Protein AF-A0A9D7FYW5-F1 (afdb_monomer)

pLDDT: mean 85.56, std 11.0, range [46.38, 97.62]

Nearest PDB structures (foldseek):
  5jlv-assembly2_B  TM=2.960E-01  e=6.885E-01  Clostridium botulinum
  5ec5-assembly2_L  TM=2.438E-01  e=2.496E+00  Eisenia fetida

Structure (mmCIF, N/CA/C/O backbone):
data_AF-A0A9D7FYW5-F1
#
_entry.id   AF-A0A9D7FYW5-F1
#
loop_
_atom_site.group_PDB
_atom_site.id
_atom_site.type_symbol
_atom_site.label_atom_id
_atom_site.label_alt_id
_atom_site.label_comp_id
_atom_site.label_asym_id
_atom_site.label_entity_id
_atom_site.label_seq_id
_atom_site.pdbx_PDB_ins_code
_atom_site.Cartn_x
_atom_site.Cartn_y
_atom_site.Cartn_z
_atom_site.occupancy
_atom_site.B_iso_or_equiv
_atom_site.auth_seq_id
_atom_site.auth_comp_id
_atom_site.auth_asym_id
_atom_site.auth_atom_id
_atom_site.pdbx_PDB_model_num
ATOM 1 N N . MET A 1 1 ? -7.602 5.762 -3.669 1.00 61.34 1 MET A N 1
ATOM 2 C CA . MET A 1 1 ? -6.722 6.307 -2.606 1.00 61.34 1 MET A CA 1
ATOM 3 C C . MET A 1 1 ? -5.413 5.522 -2.632 1.00 61.34 1 MET A C 1
ATOM 5 O O . MET A 1 1 ? -5.443 4.375 -3.054 1.00 61.34 1 MET A O 1
ATOM 9 N N . ALA A 1 2 ? -4.280 6.126 -2.271 1.00 72.38 2 ALA A N 1
ATOM 10 C CA . ALA A 1 2 ? -2.946 5.591 -2.571 1.00 72.38 2 ALA A CA 1
ATOM 11 C C . ALA A 1 2 ? -2.242 5.020 -1.327 1.00 72.38 2 ALA A C 1
ATOM 13 O O . ALA A 1 2 ? -2.130 5.728 -0.324 1.00 72.38 2 ALA A O 1
ATOM 14 N N . ARG A 1 3 ? -1.724 3.783 -1.397 1.00 82.12 3 ARG A N 1
ATOM 15 C CA . ARG A 1 3 ? -0.715 3.291 -0.440 1.00 82.12 3 ARG A CA 1
ATOM 16 C C . ARG A 1 3 ? 0.649 3.919 -0.773 1.00 82.12 3 ARG A C 1
ATOM 18 O O . ARG A 1 3 ? 0.880 4.414 -1.876 1.00 82.12 3 ARG A O 1
ATOM 25 N N . SER A 1 4 ? 1.572 3.941 0.184 1.00 83.31 4 SER A N 1
ATOM 26 C CA . SER A 1 4 ? 2.941 4.435 -0.037 1.00 83.31 4 SER A CA 1
ATOM 27 C C . SER A 1 4 ? 3.971 3.484 0.566 1.00 83.31 4 SER A C 1
ATOM 29 O O . SER A 1 4 ? 3.644 2.676 1.436 1.00 83.31 4 SER A O 1
ATOM 31 N N . ILE A 1 5 ? 5.206 3.587 0.079 1.00 88.94 5 ILE A N 1
ATOM 32 C CA . ILE A 1 5 ? 6.389 2.910 0.619 1.00 88.94 5 ILE A CA 1
ATOM 33 C C . ILE A 1 5 ? 7.189 3.887 1.483 1.00 88.94 5 ILE A C 1
ATOM 35 O O . ILE A 1 5 ? 7.147 5.098 1.265 1.00 88.94 5 ILE A O 1
ATOM 39 N N . THR A 1 6 ? 7.921 3.376 2.467 1.00 88.69 6 THR A N 1
ATOM 40 C CA . THR A 1 6 ? 8.675 4.206 3.423 1.00 88.69 6 THR A CA 1
ATOM 41 C C . THR A 1 6 ? 10.125 4.459 3.013 1.00 88.69 6 THR A C 1
ATOM 43 O O . THR A 1 6 ? 10.723 5.443 3.449 1.00 88.69 6 THR A O 1
ATOM 46 N N . ALA A 1 7 ? 10.688 3.612 2.153 1.00 90.19 7 ALA A N 1
ATOM 47 C CA . ALA A 1 7 ? 12.024 3.751 1.594 1.00 90.19 7 ALA A CA 1
ATOM 48 C C . ALA A 1 7 ? 12.085 3.264 0.138 1.00 90.19 7 ALA A C 1
ATOM 50 O O . ALA A 1 7 ? 11.185 2.580 -0.345 1.00 90.19 7 ALA A O 1
ATOM 51 N N . ASP A 1 8 ? 13.166 3.614 -0.562 1.00 92.88 8 ASP A N 1
ATOM 52 C CA . ASP A 1 8 ? 13.391 3.174 -1.940 1.00 92.88 8 ASP A CA 1
ATOM 53 C C . ASP A 1 8 ? 13.428 1.637 -2.044 1.00 92.88 8 ASP A C 1
ATOM 55 O O . ASP A 1 8 ? 14.044 0.957 -1.213 1.00 92.88 8 ASP A O 1
ATOM 59 N N . VAL A 1 9 ? 12.841 1.110 -3.124 1.00 94.12 9 VAL A N 1
ATOM 60 C CA . VAL A 1 9 ? 12.793 -0.319 -3.479 1.00 94.12 9 VAL A CA 1
ATOM 61 C C . VAL A 1 9 ? 13.368 -0.545 -4.875 1.00 94.12 9 VAL A C 1
ATOM 63 O O . VAL A 1 9 ? 13.106 0.235 -5.790 1.00 94.12 9 VAL A O 1
ATOM 66 N N . GLY A 1 10 ? 14.109 -1.636 -5.066 1.00 92.94 10 GLY A N 1
ATOM 67 C CA . GLY A 1 10 ? 14.606 -2.081 -6.366 1.00 92.94 10 GLY A CA 1
ATOM 68 C C . GLY A 1 10 ? 16.127 -2.184 -6.392 1.00 92.94 10 GLY A C 1
ATOM 69 O O . GLY A 1 10 ? 16.701 -2.992 -5.673 1.00 92.94 10 GLY A O 1
ATOM 70 N N . LYS A 1 11 ? 16.792 -1.406 -7.253 1.00 88.56 11 LYS A N 1
ATOM 71 C CA . LYS A 1 11 ? 18.255 -1.439 -7.469 1.00 88.56 11 LYS A CA 1
ATOM 72 C C . LYS A 1 11 ? 19.075 -1.543 -6.163 1.00 88.56 11 LYS A C 1
ATOM 74 O O . LYS A 1 11 ? 18.697 -0.988 -5.146 1.00 88.56 11 LYS A O 1
ATOM 79 N N . ALA A 1 12 ? 20.250 -2.179 -6.210 1.00 70.94 12 ALA A N 1
ATOM 80 C CA . ALA A 1 12 ? 21.062 -2.552 -5.036 1.00 70.94 12 ALA A CA 1
ATOM 81 C C . ALA A 1 12 ? 21.408 -1.437 -4.016 1.00 70.94 12 ALA A C 1
ATOM 83 O O . ALA A 1 12 ? 21.732 -1.756 -2.880 1.00 70.94 12 ALA A O 1
ATOM 84 N N . ILE A 1 13 ? 21.345 -0.152 -4.388 1.00 79.69 13 ILE A N 1
ATOM 85 C CA . ILE A 1 13 ? 21.607 0.986 -3.475 1.00 79.69 13 ILE A CA 1
ATOM 86 C C . ILE A 1 13 ? 20.353 1.350 -2.645 1.00 79.69 13 ILE A C 1
ATOM 88 O O . ILE A 1 13 ? 20.425 2.096 -1.673 1.00 79.69 13 ILE A O 1
ATOM 92 N N . SER A 1 14 ? 19.186 0.825 -3.017 1.00 89.00 14 SER A N 1
ATOM 93 C CA . SER A 1 14 ? 17.926 1.017 -2.306 1.00 89.00 14 SER A CA 1
ATOM 94 C C . SER A 1 14 ? 17.916 0.294 -0.960 1.00 89.00 14 SER A C 1
ATOM 96 O O . SER A 1 14 ? 18.482 -0.787 -0.808 1.00 89.00 14 SER A O 1
ATOM 98 N N . ARG A 1 15 ? 17.207 0.870 0.018 1.00 91.50 15 ARG A N 1
ATOM 99 C CA . ARG A 1 15 ? 17.101 0.293 1.365 1.00 91.50 15 ARG A CA 1
ATOM 100 C C . ARG A 1 15 ? 16.355 -1.041 1.373 1.00 91.50 15 ARG A C 1
ATOM 102 O O . ARG A 1 15 ? 16.631 -1.861 2.242 1.00 91.50 15 ARG A O 1
ATOM 109 N N . ASN A 1 16 ? 15.437 -1.249 0.422 1.00 93.38 16 ASN A N 1
ATOM 110 C CA . ASN A 1 16 ? 14.775 -2.533 0.182 1.00 93.38 16 ASN A CA 1
ATOM 111 C C . ASN A 1 16 ? 14.146 -3.126 1.452 1.00 93.38 16 ASN A C 1
ATOM 113 O O . ASN A 1 16 ? 14.318 -4.303 1.764 1.00 93.38 16 ASN A O 1
ATOM 117 N N . LEU A 1 17 ? 13.422 -2.291 2.205 1.00 94.31 17 LEU A N 1
ATOM 118 C CA . LEU A 1 17 ? 12.708 -2.747 3.394 1.00 94.31 17 LEU A CA 1
ATOM 119 C C . LEU A 1 17 ? 11.685 -3.811 2.995 1.00 94.31 17 LEU A C 1
ATOM 121 O O . LEU A 1 17 ? 10.891 -3.589 2.086 1.00 94.31 17 LEU A O 1
ATOM 125 N N . VAL A 1 18 ? 11.680 -4.944 3.702 1.00 93.56 18 VAL A N 1
ATOM 126 C CA . VAL A 1 18 ? 10.872 -6.133 3.364 1.00 93.56 18 VAL A CA 1
ATOM 127 C C . VAL A 1 18 ? 9.409 -5.781 3.071 1.00 93.56 18 VAL A C 1
ATOM 129 O O . VAL A 1 18 ? 8.843 -6.246 2.085 1.00 93.56 18 VAL A O 1
ATOM 132 N N . ASN A 1 19 ? 8.802 -4.922 3.893 1.00 92.00 19 ASN A N 1
ATOM 133 C CA . ASN A 1 19 ? 7.413 -4.501 3.716 1.00 92.00 19 ASN A CA 1
ATOM 134 C C . ASN A 1 19 ? 7.204 -3.647 2.459 1.00 92.00 19 ASN A C 1
ATOM 136 O O . ASN A 1 19 ? 6.260 -3.893 1.713 1.00 92.00 19 ASN A O 1
ATOM 140 N N . ASP A 1 20 ? 8.105 -2.704 2.183 1.00 93.75 20 ASP A N 1
ATOM 141 C CA . ASP A 1 20 ? 8.038 -1.870 0.980 1.00 93.75 20 ASP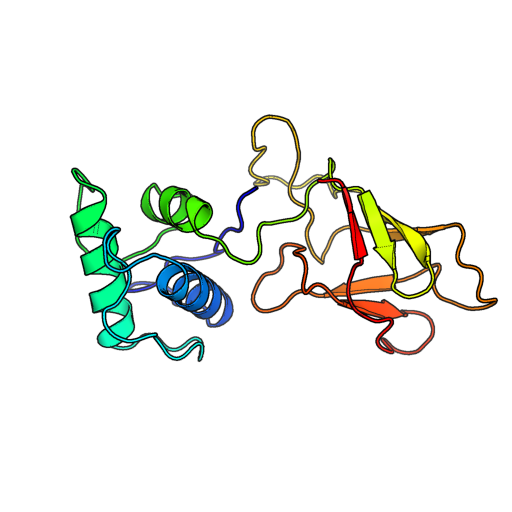 A CA 1
ATOM 142 C C . ASP A 1 20 ? 8.218 -2.721 -0.285 1.00 93.75 20 ASP A C 1
ATOM 144 O O . ASP A 1 20 ? 7.507 -2.540 -1.273 1.00 93.75 20 ASP A O 1
ATOM 148 N N . VAL A 1 21 ? 9.116 -3.712 -0.239 1.00 96.38 21 VAL A N 1
ATOM 149 C CA . VAL A 1 21 ? 9.326 -4.659 -1.341 1.00 96.38 21 VAL A CA 1
ATOM 150 C C . VAL A 1 21 ? 8.058 -5.468 -1.610 1.00 96.38 21 VAL A C 1
ATOM 152 O O . VAL A 1 21 ? 7.652 -5.581 -2.766 1.00 96.38 21 VAL A O 1
ATOM 155 N N . LYS A 1 22 ? 7.388 -5.968 -0.563 1.00 95.69 22 LYS A N 1
ATOM 156 C CA . LYS A 1 22 ? 6.113 -6.685 -0.713 1.00 95.69 22 LYS A CA 1
ATOM 157 C C . LYS A 1 22 ? 5.028 -5.803 -1.324 1.00 95.69 22 LYS A C 1
ATOM 159 O O . LYS A 1 22 ? 4.333 -6.266 -2.220 1.00 95.69 22 LYS A O 1
ATOM 164 N N . ILE A 1 23 ? 4.912 -4.539 -0.904 1.00 94.00 23 ILE A N 1
ATOM 165 C CA . ILE A 1 23 ? 3.958 -3.585 -1.502 1.00 94.00 23 ILE A CA 1
ATOM 166 C C . ILE A 1 23 ? 4.214 -3.450 -3.008 1.00 94.00 23 ILE A C 1
ATOM 168 O O . ILE A 1 23 ? 3.288 -3.578 -3.806 1.00 94.00 23 ILE A O 1
ATOM 172 N N . VAL A 1 24 ? 5.470 -3.246 -3.414 1.00 95.88 24 VAL A N 1
ATOM 173 C CA . VAL A 1 24 ? 5.822 -3.104 -4.835 1.00 95.88 24 VAL A CA 1
ATOM 174 C C . VAL A 1 24 ? 5.569 -4.401 -5.612 1.00 95.88 24 VAL A C 1
ATOM 176 O O . VAL A 1 24 ? 5.038 -4.343 -6.719 1.00 95.88 24 VAL A O 1
ATOM 179 N N . GLN A 1 25 ? 5.893 -5.568 -5.046 1.00 97.19 25 GLN A N 1
ATOM 180 C CA . GLN A 1 25 ? 5.602 -6.873 -5.656 1.00 97.19 25 GLN A CA 1
ATOM 181 C C . GLN A 1 25 ? 4.091 -7.089 -5.850 1.00 97.19 25 GLN A C 1
ATOM 183 O O . GLN A 1 25 ? 3.673 -7.501 -6.932 1.00 97.19 25 GLN A O 1
ATOM 188 N N . GLU A 1 26 ? 3.270 -6.783 -4.837 1.00 95.62 26 GLU A N 1
ATOM 189 C CA . GLU A 1 26 ? 1.802 -6.846 -4.916 1.00 95.62 26 GLU A CA 1
ATOM 190 C C . GLU A 1 26 ? 1.264 -5.943 -6.027 1.00 95.62 26 GLU A C 1
ATOM 192 O O . GLU A 1 26 ? 0.496 -6.398 -6.873 1.00 95.62 26 GLU A O 1
ATOM 197 N N . MET A 1 27 ? 1.686 -4.675 -6.040 1.00 95.75 27 MET A N 1
ATOM 198 C CA . MET A 1 27 ? 1.203 -3.696 -7.011 1.00 95.75 27 MET A CA 1
ATOM 199 C C . MET A 1 27 ? 1.625 -4.056 -8.433 1.00 95.75 27 MET A C 1
ATOM 201 O O . MET A 1 27 ? 0.787 -4.043 -9.326 1.00 95.75 27 MET A O 1
ATOM 205 N N . LEU A 1 28 ? 2.884 -4.453 -8.656 1.00 97.19 28 LEU A N 1
ATOM 206 C CA . LEU A 1 28 ? 3.345 -4.900 -9.976 1.00 9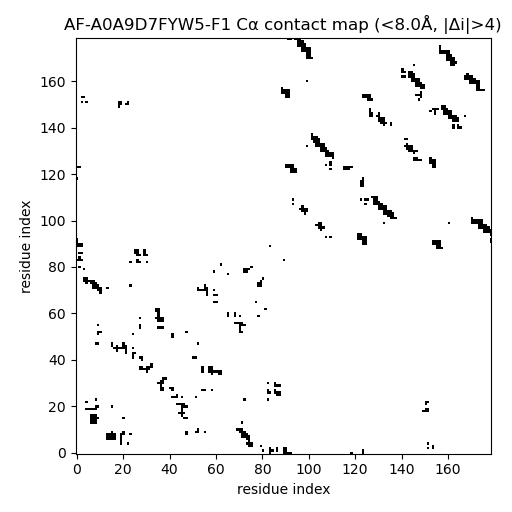7.19 28 LEU A CA 1
ATOM 207 C C . LEU A 1 28 ? 2.550 -6.108 -10.475 1.00 97.19 28 LEU A C 1
ATOM 209 O O . LEU A 1 28 ? 2.183 -6.143 -11.644 1.00 97.19 28 LEU A O 1
ATOM 213 N N . ASN A 1 29 ? 2.228 -7.063 -9.599 1.00 97.62 29 ASN A N 1
ATOM 214 C CA . ASN A 1 29 ? 1.399 -8.220 -9.946 1.00 97.62 29 ASN A CA 1
ATOM 215 C C . ASN A 1 29 ? -0.050 -7.868 -10.314 1.00 97.62 29 ASN A C 1
ATOM 217 O O . ASN A 1 29 ? -0.725 -8.695 -10.934 1.00 97.62 29 ASN A O 1
ATOM 221 N N . ALA A 1 30 ? -0.529 -6.690 -9.913 1.00 96.38 30 ALA A N 1
ATOM 222 C CA . ALA A 1 30 ? -1.847 -6.172 -10.258 1.00 96.38 30 ALA A CA 1
ATOM 223 C C . ALA A 1 30 ? -1.842 -5.324 -11.543 1.00 96.38 30 ALA A C 1
ATOM 225 O O . ALA A 1 30 ? -2.899 -5.113 -12.140 1.00 96.38 30 ALA A O 1
ATOM 226 N N . VAL A 1 31 ? -0.672 -4.880 -12.019 1.00 96.88 31 VAL A N 1
ATOM 227 C CA . VAL A 1 31 ? -0.559 -4.184 -13.306 1.00 96.88 31 VAL A CA 1
ATOM 228 C C . VAL A 1 31 ? -0.778 -5.185 -14.452 1.00 96.88 31 VAL A C 1
ATOM 230 O O . VAL A 1 31 ? -0.090 -6.206 -14.522 1.00 96.88 31 VAL A O 1
ATOM 233 N N . PRO A 1 32 ? -1.681 -4.910 -15.412 1.00 95.94 32 PRO A N 1
ATOM 234 C CA . PRO A 1 32 ? -1.804 -5.724 -16.616 1.00 95.94 32 PRO A CA 1
ATOM 235 C C . PRO A 1 32 ? -0.517 -5.713 -17.448 1.00 95.94 32 PRO A C 1
ATOM 237 O O . PRO A 1 32 ? 0.148 -4.682 -17.575 1.00 95.94 32 PRO A O 1
ATOM 240 N N . ARG A 1 33 ? -0.206 -6.822 -18.129 1.00 94.81 33 ARG A N 1
ATOM 241 C CA . ARG A 1 33 ? 0.954 -6.905 -19.039 1.00 94.81 33 ARG A CA 1
ATOM 242 C C . ARG A 1 33 ? 0.955 -5.788 -20.092 1.00 94.81 33 ARG A C 1
ATOM 244 O O . ARG A 1 33 ? 1.984 -5.169 -20.342 1.00 94.81 33 ARG A O 1
ATOM 251 N N . SER A 1 34 ? -0.219 -5.456 -20.636 1.00 94.25 34 SER A N 1
ATOM 252 C CA . SER A 1 34 ? -0.423 -4.360 -21.601 1.00 94.25 34 SER A CA 1
ATOM 253 C C . SER A 1 34 ? -0.179 -2.955 -21.034 1.00 94.25 34 SER A C 1
ATOM 255 O O . SER A 1 34 ? -0.228 -1.980 -21.778 1.00 94.25 34 SER A O 1
ATOM 257 N N . LYS A 1 35 ? 0.067 -2.832 -19.727 1.00 94.94 35 LYS A N 1
ATOM 258 C CA . LYS A 1 35 ? 0.417 -1.594 -19.018 1.00 94.94 35 LYS A CA 1
ATOM 259 C C . LYS A 1 35 ? 1.785 -1.685 -18.331 1.00 94.94 35 LYS A C 1
ATOM 261 O O . LYS A 1 35 ? 2.110 -0.836 -17.511 1.00 94.94 35 LYS A O 1
ATOM 266 N N . GLY A 1 36 ? 2.604 -2.673 -18.700 1.00 94.69 36 GLY A N 1
ATOM 267 C CA . GLY A 1 36 ? 3.970 -2.827 -18.194 1.00 94.69 36 GLY A CA 1
ATOM 268 C C . GLY A 1 36 ? 4.084 -3.700 -16.945 1.00 94.69 36 GLY A C 1
ATOM 269 O O . GLY A 1 36 ? 5.135 -3.700 -16.312 1.00 94.69 36 GLY A O 1
ATOM 270 N N . GLY A 1 37 ? 3.030 -4.439 -16.587 1.00 95.94 37 GLY A N 1
ATOM 271 C CA . GLY A 1 37 ? 3.107 -5.477 -15.561 1.00 95.94 37 GLY A CA 1
ATOM 272 C C . GLY A 1 37 ? 3.971 -6.669 -15.991 1.00 95.94 37 GLY A C 1
ATOM 273 O O . GLY A 1 37 ? 4.195 -6.860 -17.189 1.00 95.94 37 GLY A O 1
ATOM 274 N N . PRO A 1 38 ? 4.456 -7.479 -15.035 1.00 96.31 38 PRO A N 1
ATOM 275 C CA . PRO A 1 38 ? 5.383 -8.568 -15.307 1.00 96.31 38 PRO A CA 1
ATOM 276 C C . PRO A 1 38 ? 4.727 -9.702 -16.107 1.00 96.31 38 PRO A C 1
ATOM 278 O O . PRO A 1 38 ? 3.571 -10.058 -15.883 1.00 96.31 38 PRO A O 1
ATOM 281 N N . ASP A 1 39 ? 5.503 -10.327 -16.996 1.00 92.12 39 ASP A N 1
ATOM 282 C CA . ASP A 1 39 ? 5.044 -11.460 -17.816 1.00 92.12 39 ASP A CA 1
ATOM 283 C C . ASP A 1 39 ? 4.671 -12.691 -16.974 1.00 92.12 39 ASP A C 1
ATOM 285 O O . ASP A 1 39 ? 3.759 -13.442 -17.308 1.00 92.12 39 ASP A O 1
ATOM 289 N N . THR A 1 40 ? 5.384 -12.899 -15.868 1.00 94.06 40 THR A N 1
ATOM 290 C CA . THR A 1 40 ? 5.086 -13.912 -14.851 1.00 94.06 40 THR A CA 1
ATOM 291 C C . THR A 1 40 ? 4.984 -13.219 -13.505 1.00 94.06 40 THR A C 1
ATOM 293 O O . THR A 1 40 ? 5.873 -12.442 -13.151 1.00 94.06 40 THR A O 1
ATOM 296 N N . LYS A 1 41 ? 3.926 -13.517 -12.743 1.00 96.19 41 LYS A N 1
ATOM 297 C CA . LYS A 1 41 ? 3.727 -12.924 -11.418 1.00 96.19 41 LYS A CA 1
ATOM 298 C C . LYS A 1 41 ? 4.942 -13.165 -10.520 1.00 96.19 41 LYS A C 1
ATOM 300 O O . LYS A 1 41 ? 5.488 -14.267 -10.451 1.00 96.19 41 LYS A O 1
ATOM 305 N N . LEU A 1 42 ? 5.351 -12.109 -9.834 1.00 97.19 42 LEU A N 1
ATOM 306 C CA . LEU A 1 42 ? 6.390 -12.122 -8.820 1.00 97.19 42 LEU A CA 1
ATOM 307 C C . LEU A 1 42 ? 5.892 -12.870 -7.583 1.00 97.19 42 LEU A C 1
ATOM 309 O O . LEU A 1 42 ? 4.719 -12.777 -7.216 1.00 97.19 42 LEU A O 1
ATOM 313 N N . VAL A 1 43 ? 6.799 -13.562 -6.904 1.00 97.06 43 VAL A N 1
ATOM 314 C CA . VAL A 1 43 ? 6.532 -14.059 -5.552 1.00 97.06 43 VAL A CA 1
ATOM 315 C C . VAL A 1 43 ? 6.544 -12.857 -4.605 1.00 97.06 43 VAL A C 1
ATOM 317 O O . VAL A 1 43 ? 7.446 -12.028 -4.682 1.00 97.06 43 VAL A O 1
ATOM 320 N N . VAL A 1 44 ? 5.533 -12.741 -3.739 1.00 96.31 44 VAL A N 1
ATOM 321 C CA . VAL A 1 44 ? 5.433 -11.657 -2.745 1.00 96.31 44 VAL A CA 1
ATOM 322 C C . VAL A 1 44 ? 6.178 -12.067 -1.469 1.00 96.31 44 VAL A C 1
ATOM 324 O O . VAL A 1 44 ? 5.587 -12.377 -0.435 1.00 96.31 44 VAL A O 1
ATOM 327 N N . ASP A 1 45 ? 7.501 -12.141 -1.562 1.00 94.88 45 ASP A N 1
ATOM 328 C CA . ASP A 1 45 ? 8.397 -12.590 -0.489 1.00 94.88 45 ASP A CA 1
ATOM 329 C C . ASP A 1 45 ? 9.091 -11.433 0.248 1.00 94.88 45 ASP A C 1
ATOM 331 O O . ASP A 1 45 ? 9.616 -11.623 1.346 1.00 94.88 45 ASP A O 1
ATOM 335 N N . GLY A 1 46 ? 9.043 -10.216 -0.297 1.00 94.75 46 GLY A N 1
ATOM 336 C CA . GLY A 1 46 ? 9.785 -9.069 0.222 1.00 94.75 46 GLY A CA 1
ATOM 337 C C . GLY A 1 46 ? 11.279 -9.104 -0.097 1.00 94.75 46 GLY A C 1
ATOM 338 O O . GLY A 1 46 ? 12.040 -8.324 0.475 1.00 94.75 46 GLY A O 1
ATOM 339 N N . MET A 1 47 ? 11.706 -9.988 -1.001 1.00 94.88 47 MET A N 1
ATOM 340 C CA . MET A 1 47 ? 13.076 -10.084 -1.479 1.00 94.88 47 MET A CA 1
ATOM 341 C C . MET A 1 47 ? 13.249 -9.330 -2.792 1.00 94.88 47 MET A C 1
ATOM 343 O O . MET A 1 47 ? 12.438 -9.393 -3.720 1.00 94.88 47 MET A O 1
ATOM 347 N N . VAL A 1 48 ? 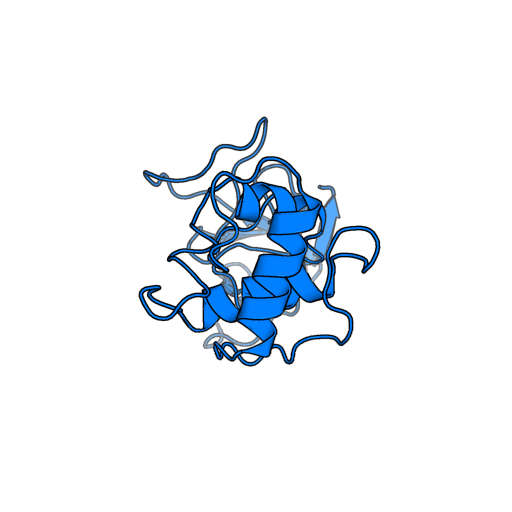14.374 -8.635 -2.903 1.00 95.06 48 VAL A N 1
ATOM 348 C CA . VAL A 1 48 ? 14.762 -8.000 -4.156 1.00 95.06 48 VAL A CA 1
ATOM 349 C C . VAL A 1 48 ? 15.622 -8.959 -4.958 1.00 95.06 48 VAL A C 1
ATOM 351 O O . VAL A 1 48 ? 16.763 -9.238 -4.603 1.00 95.06 48 VAL A O 1
ATOM 354 N N . GLY A 1 49 ? 15.073 -9.429 -6.075 1.00 93.06 49 GLY A N 1
ATOM 355 C CA . GLY A 1 49 ? 15.790 -10.238 -7.055 1.00 93.06 49 GLY A CA 1
ATOM 356 C C . GLY A 1 49 ? 15.755 -9.633 -8.462 1.00 93.06 49 GLY A C 1
ATOM 357 O O . GLY A 1 49 ? 15.016 -8.673 -8.713 1.00 93.06 49 GLY A O 1
ATOM 358 N N . PRO A 1 50 ? 16.491 -10.228 -9.421 1.00 94.44 50 PRO A N 1
ATOM 359 C CA . PRO A 1 50 ? 16.528 -9.763 -10.809 1.00 94.44 50 PRO A CA 1
ATOM 360 C C . PRO A 1 50 ? 15.140 -9.646 -11.449 1.00 94.44 50 PRO A C 1
ATOM 362 O O . PRO A 1 50 ? 14.892 -8.712 -12.206 1.00 94.44 50 PRO A O 1
ATOM 365 N N . LYS A 1 51 ? 14.211 -10.546 -11.094 1.00 95.81 51 LYS A N 1
ATOM 366 C CA . LYS A 1 51 ? 12.824 -10.536 -11.588 1.00 95.81 51 LYS A CA 1
ATOM 367 C C . LYS A 1 51 ? 12.057 -9.285 -11.156 1.00 95.81 51 LYS A C 1
ATOM 369 O O . LYS A 1 51 ? 11.388 -8.675 -11.982 1.00 95.81 51 LYS A O 1
ATOM 374 N N . LEU A 1 52 ? 12.188 -8.877 -9.891 1.00 96.56 52 LEU A N 1
ATOM 375 C CA . LEU A 1 52 ? 11.551 -7.657 -9.391 1.00 96.56 52 LEU A CA 1
ATOM 376 C C . LEU A 1 52 ? 12.121 -6.423 -10.095 1.00 96.56 52 LEU A C 1
ATOM 378 O O . LEU A 1 52 ? 11.366 -5.591 -10.586 1.00 96.56 52 LEU A O 1
ATOM 382 N N . VAL A 1 53 ? 13.449 -6.315 -10.186 1.00 95.56 53 VAL A N 1
ATOM 383 C CA . VAL A 1 53 ? 14.104 -5.170 -10.841 1.00 95.56 53 VAL A CA 1
ATOM 384 C C . VAL A 1 53 ? 13.720 -5.091 -12.322 1.00 95.56 53 VAL A C 1
ATOM 386 O O . VAL A 1 53 ? 13.440 -4.001 -12.820 1.00 95.56 53 VAL A O 1
ATOM 389 N N . ALA A 1 54 ? 13.654 -6.228 -13.020 1.00 95.00 54 ALA A N 1
ATOM 390 C CA . ALA A 1 54 ? 13.190 -6.291 -14.403 1.00 95.00 54 ALA A CA 1
ATOM 391 C C . ALA A 1 54 ? 11.728 -5.838 -14.541 1.00 95.00 54 ALA A C 1
ATOM 393 O O . ALA A 1 54 ? 11.434 -5.018 -15.407 1.00 95.00 54 ALA A O 1
ATOM 394 N N . ALA A 1 55 ? 10.839 -6.288 -13.650 1.00 96.75 55 ALA A N 1
ATOM 395 C CA . ALA A 1 55 ? 9.439 -5.867 -13.635 1.00 96.75 55 ALA A CA 1
ATOM 396 C C . ALA A 1 55 ? 9.285 -4.355 -13.389 1.00 96.75 55 ALA A C 1
ATOM 398 O O . ALA A 1 55 ? 8.513 -3.697 -14.082 1.00 96.75 55 ALA A O 1
ATOM 399 N N . ILE A 1 56 ? 10.067 -3.773 -12.468 1.00 95.50 56 ILE A N 1
ATOM 400 C CA . ILE A 1 56 ? 10.069 -2.317 -12.244 1.00 95.50 56 ILE A CA 1
ATOM 401 C C . ILE A 1 56 ? 10.506 -1.586 -13.519 1.00 95.50 56 ILE A C 1
ATOM 403 O O . ILE A 1 56 ? 9.859 -0.621 -13.918 1.00 95.50 56 ILE A O 1
ATOM 407 N N . ARG A 1 57 ? 11.572 -2.045 -14.185 1.00 94.38 57 ARG A N 1
ATOM 408 C CA . ARG A 1 57 ? 12.054 -1.433 -15.436 1.00 94.38 57 ARG A CA 1
ATOM 409 C C . ARG A 1 57 ? 11.029 -1.526 -16.560 1.00 94.38 57 ARG A C 1
ATOM 411 O O . ARG A 1 57 ? 10.834 -0.550 -17.278 1.00 94.38 57 ARG A O 1
ATOM 418 N N . GLN A 1 58 ? 10.365 -2.670 -16.696 1.00 94.75 58 GLN A N 1
ATOM 419 C CA . GLN A 1 58 ? 9.301 -2.872 -17.678 1.00 94.75 58 GLN A CA 1
ATOM 420 C C . GLN A 1 58 ? 8.145 -1.893 -17.444 1.00 94.75 58 GLN A C 1
ATOM 422 O O . GLN A 1 58 ? 7.703 -1.224 -18.378 1.00 94.75 58 GLN A O 1
ATOM 427 N N . PHE A 1 59 ? 7.714 -1.741 -16.191 1.00 95.50 59 PHE A N 1
ATOM 428 C CA . PHE A 1 59 ? 6.673 -0.785 -15.834 1.00 95.50 59 PHE A CA 1
ATOM 429 C C . PHE A 1 59 ? 7.107 0.666 -16.095 1.00 95.50 59 PHE A C 1
ATOM 431 O O . PHE A 1 59 ? 6.378 1.430 -16.724 1.00 95.50 59 PHE A O 1
ATOM 438 N N . GLN A 1 60 ? 8.327 1.039 -15.692 1.00 94.12 60 GLN A N 1
ATOM 439 C CA . GLN A 1 60 ? 8.910 2.362 -15.955 1.00 94.12 60 GLN A CA 1
ATOM 440 C C . GLN A 1 60 ? 8.962 2.690 -17.455 1.00 94.12 60 GLN A C 1
ATOM 442 O O . GLN A 1 60 ? 8.598 3.800 -17.845 1.00 94.12 60 GLN A O 1
ATOM 447 N N . ALA A 1 61 ? 9.390 1.735 -18.288 1.00 92.62 61 ALA A N 1
ATOM 448 C CA . ALA A 1 61 ? 9.451 1.895 -19.739 1.00 92.62 61 ALA A CA 1
ATOM 449 C C . ALA A 1 61 ? 8.064 2.175 -20.335 1.00 92.62 61 ALA A C 1
ATOM 451 O O . ALA A 1 61 ? 7.923 3.043 -21.195 1.00 92.62 61 ALA A O 1
ATOM 452 N N . MET A 1 62 ? 7.033 1.488 -19.832 1.00 92.75 62 MET A N 1
ATOM 453 C CA . MET A 1 62 ? 5.667 1.615 -20.336 1.00 92.75 62 MET A CA 1
ATOM 454 C C . MET A 1 62 ? 4.987 2.935 -19.954 1.00 92.75 62 MET A C 1
ATOM 456 O O . MET A 1 62 ? 4.114 3.411 -20.677 1.00 92.75 62 MET A O 1
ATOM 460 N N . LEU A 1 63 ? 5.383 3.559 -18.841 1.00 88.06 63 LEU A N 1
ATOM 461 C CA . LEU A 1 63 ? 4.815 4.844 -18.418 1.00 88.06 63 LEU A CA 1
ATOM 462 C C . LEU A 1 63 ? 5.219 6.024 -19.313 1.00 88.06 63 LEU A C 1
ATOM 464 O O . LEU A 1 63 ? 4.567 7.065 -19.238 1.00 88.06 63 LEU A O 1
ATOM 468 N N . GLY A 1 64 ? 6.266 5.872 -20.134 1.00 76.12 64 GLY A N 1
ATOM 469 C CA . GLY A 1 64 ? 6.752 6.895 -21.062 1.00 76.12 64 GLY A CA 1
ATOM 470 C C . GLY A 1 64 ? 7.348 8.127 -20.366 1.00 76.12 64 GLY A C 1
ATOM 471 O O . GLY A 1 64 ? 6.788 8.690 -19.427 1.00 76.12 64 GLY A O 1
ATOM 472 N N . GLY A 1 65 ? 8.525 8.584 -20.796 1.00 68.31 65 GLY A N 1
ATOM 473 C CA . GLY A 1 65 ? 9.152 9.790 -20.233 1.00 68.31 65 GLY A CA 1
ATOM 474 C C . GLY A 1 65 ? 9.523 9.690 -18.747 1.00 68.31 65 GLY A C 1
ATOM 475 O O . GLY A 1 65 ? 9.664 10.718 -18.086 1.00 68.31 65 GLY A O 1
ATOM 476 N N . ALA A 1 66 ? 9.626 8.481 -18.180 1.00 65.69 66 ALA A N 1
ATOM 477 C CA . ALA A 1 66 ? 10.297 8.299 -16.899 1.00 65.69 66 ALA A CA 1
ATOM 478 C C . ALA A 1 66 ? 11.765 8.720 -17.095 1.00 65.69 66 ALA A C 1
ATOM 480 O O . ALA A 1 66 ? 12.413 8.182 -17.993 1.00 65.69 66 ALA A O 1
ATOM 481 N N . PRO A 1 67 ? 12.293 9.679 -16.312 1.00 60.88 67 PRO A N 1
ATOM 482 C CA . PRO A 1 67 ? 13.605 10.267 -16.581 1.00 60.88 67 PRO A CA 1
ATOM 483 C C . PRO A 1 67 ? 14.736 9.235 -16.533 1.00 60.88 67 PRO A C 1
ATOM 485 O O . PRO A 1 67 ? 15.753 9.438 -17.179 1.00 60.88 67 PRO A O 1
ATOM 488 N N . ASN A 1 68 ? 14.545 8.123 -15.811 1.00 74.31 68 ASN A N 1
ATOM 489 C CA . ASN A 1 68 ? 15.472 7.000 -15.761 1.00 74.31 68 ASN A CA 1
ATOM 490 C C . ASN A 1 68 ? 14.706 5.672 -15.628 1.00 74.31 68 ASN A C 1
ATOM 492 O O . ASN A 1 68 ? 13.897 5.514 -14.713 1.00 74.31 68 ASN A O 1
ATOM 496 N N . ILE A 1 69 ? 14.994 4.705 -16.507 1.00 87.62 69 ILE A N 1
ATOM 497 C CA . ILE A 1 69 ? 14.566 3.299 -16.369 1.00 87.62 69 ILE A CA 1
ATOM 498 C C . ILE A 1 69 ? 15.626 2.575 -15.526 1.00 87.62 69 ILE A C 1
ATOM 500 O O . ILE A 1 69 ? 16.442 1.789 -16.007 1.00 87.62 69 ILE A O 1
ATOM 504 N N . ASP A 1 70 ? 15.695 2.932 -14.249 1.00 88.44 70 ASP A N 1
ATOM 505 C CA . ASP A 1 70 ? 16.741 2.482 -13.330 1.00 88.44 70 ASP A CA 1
ATOM 506 C C . ASP A 1 70 ? 16.371 1.205 -12.560 1.00 88.44 70 ASP A C 1
ATOM 508 O O . ASP A 1 70 ? 17.256 0.540 -12.006 1.00 88.44 70 ASP A O 1
ATOM 512 N N . GLY A 1 71 ? 15.097 0.804 -12.588 1.00 92.50 71 GLY A N 1
ATOM 513 C CA . GLY A 1 71 ? 14.573 -0.300 -11.792 1.00 92.50 71 GLY A CA 1
ATOM 514 C C . GLY A 1 71 ? 14.401 0.061 -10.318 1.00 92.50 71 GLY A C 1
ATOM 515 O O . GLY A 1 71 ? 14.611 -0.800 -9.462 1.00 92.50 71 GLY A O 1
ATOM 516 N N . LYS A 1 72 ? 14.081 1.325 -10.017 1.00 93.06 72 LYS A N 1
ATOM 517 C CA . LYS A 1 72 ? 13.860 1.836 -8.663 1.00 93.06 72 LYS A CA 1
ATOM 518 C C . LYS A 1 72 ? 12.472 2.462 -8.501 1.00 93.06 72 LYS A C 1
ATOM 520 O O . LYS A 1 72 ? 11.988 3.201 -9.355 1.00 93.06 72 LYS A O 1
ATOM 525 N N . VAL A 1 73 ? 11.849 2.206 -7.358 1.00 93.31 73 VAL A N 1
ATOM 526 C CA . VAL A 1 73 ? 10.628 2.877 -6.904 1.00 93.31 73 VAL A CA 1
ATOM 527 C C . VAL A 1 73 ? 10.986 3.688 -5.667 1.00 93.31 73 VAL A C 1
ATOM 529 O O . VAL A 1 73 ? 11.500 3.134 -4.699 1.00 93.31 73 VAL A O 1
ATOM 532 N N . THR A 1 74 ? 10.751 4.997 -5.710 1.00 91.19 74 THR A N 1
ATOM 533 C CA . THR A 1 74 ? 10.987 5.901 -4.577 1.00 91.19 74 THR A CA 1
ATOM 534 C C . THR A 1 74 ? 9.665 6.238 -3.887 1.00 91.19 74 THR A C 1
ATOM 536 O O . THR A 1 74 ? 8.642 6.352 -4.580 1.00 91.19 74 THR A O 1
ATOM 539 N N . PRO A 1 75 ? 9.658 6.466 -2.559 1.00 89.00 75 PRO A N 1
ATOM 540 C CA . PRO A 1 75 ? 8.503 7.018 -1.869 1.00 89.00 75 PRO A CA 1
ATOM 541 C C . PRO A 1 75 ? 8.000 8.263 -2.594 1.00 89.00 75 PRO A C 1
ATOM 543 O O . PRO A 1 75 ? 8.768 9.185 -2.870 1.00 89.00 75 PRO A O 1
ATOM 546 N N . ASN A 1 76 ? 6.706 8.279 -2.915 1.00 82.56 76 ASN A N 1
ATOM 547 C CA . ASN A 1 76 ? 6.008 9.440 -3.480 1.00 82.56 76 ASN A CA 1
ATOM 548 C C . ASN A 1 76 ? 6.549 9.939 -4.831 1.00 82.56 76 ASN A C 1
ATOM 550 O O . ASN A 1 76 ? 6.212 11.029 -5.289 1.00 82.56 76 ASN A O 1
ATOM 554 N N . GLY A 1 77 ? 7.374 9.125 -5.490 1.00 87.06 77 GLY A N 1
ATOM 555 C CA . GLY A 1 77 ? 7.813 9.375 -6.851 1.00 87.06 77 GLY A CA 1
ATOM 556 C C . GLY A 1 77 ? 6.716 9.062 -7.864 1.00 87.06 77 GLY A C 1
ATOM 557 O O . GLY A 1 77 ? 5.734 8.373 -7.579 1.00 87.06 77 GLY A O 1
ATOM 558 N N . ARG A 1 78 ? 6.937 9.499 -9.106 1.00 89.25 78 ARG A N 1
ATOM 559 C CA . ARG A 1 78 ? 6.027 9.251 -10.235 1.00 89.25 78 ARG A CA 1
ATOM 560 C C . ARG A 1 78 ? 5.685 7.769 -10.418 1.00 89.25 78 ARG A C 1
ATOM 562 O O . ARG A 1 78 ? 4.541 7.444 -10.715 1.00 89.25 78 ARG A O 1
ATOM 569 N N . ILE A 1 79 ? 6.660 6.878 -10.227 1.00 91.62 79 ILE A N 1
ATOM 570 C CA . ILE A 1 79 ? 6.454 5.430 -10.379 1.00 91.62 79 ILE A CA 1
ATOM 571 C C . ILE A 1 79 ? 5.511 4.896 -9.299 1.00 91.62 79 ILE A C 1
ATOM 573 O O . ILE A 1 79 ? 4.599 4.140 -9.613 1.00 91.62 79 ILE A O 1
ATOM 577 N N . MET A 1 80 ? 5.670 5.348 -8.051 1.00 91.56 80 MET A N 1
ATOM 578 C CA . MET A 1 80 ? 4.767 4.987 -6.958 1.00 91.56 80 MET A CA 1
ATOM 579 C C . MET A 1 80 ? 3.347 5.513 -7.210 1.00 91.56 80 MET A C 1
ATOM 581 O O . MET A 1 80 ? 2.373 4.787 -7.036 1.00 91.56 80 MET A O 1
ATOM 585 N N . ALA A 1 81 ? 3.215 6.759 -7.675 1.00 89.81 81 ALA A N 1
ATOM 586 C CA . ALA A 1 81 ? 1.917 7.335 -8.032 1.00 89.81 81 ALA A CA 1
ATOM 587 C C . ALA A 1 81 ? 1.214 6.547 -9.153 1.00 89.81 81 ALA A C 1
ATOM 589 O O . ALA A 1 81 ? 0.004 6.344 -9.095 1.00 89.81 81 ALA A O 1
ATOM 590 N N . ALA A 1 82 ? 1.968 6.062 -10.142 1.00 92.25 82 ALA A N 1
ATOM 591 C CA . ALA A 1 82 ? 1.434 5.229 -11.211 1.00 92.25 82 ALA A CA 1
ATOM 592 C C . ALA A 1 82 ? 1.039 3.823 -10.728 1.00 92.25 82 ALA A C 1
ATOM 594 O O . ALA A 1 82 ? -0.034 3.347 -11.084 1.00 92.25 82 ALA A O 1
ATOM 595 N N . LEU A 1 83 ? 1.854 3.176 -9.884 1.00 93.75 83 LEU A N 1
ATOM 596 C CA . LEU A 1 83 ? 1.518 1.875 -9.284 1.00 93.75 83 LEU A CA 1
ATOM 597 C C . LEU A 1 83 ? 0.228 1.940 -8.460 1.00 93.75 83 LEU A C 1
ATOM 599 O O . LEU A 1 83 ? -0.577 1.017 -8.511 1.00 93.75 83 LEU A O 1
ATOM 603 N N . ASN A 1 84 ? -0.011 3.055 -7.769 1.00 91.56 84 ASN A N 1
ATOM 604 C CA . ASN A 1 84 ? -1.226 3.265 -6.984 1.00 91.56 84 ASN A CA 1
ATOM 605 C C . ASN A 1 84 ? -2.526 3.247 -7.804 1.00 91.56 84 ASN A C 1
ATOM 607 O O . ASN A 1 84 ? -3.594 3.045 -7.232 1.00 91.56 84 ASN A O 1
ATOM 611 N N . GLN A 1 85 ? -2.465 3.431 -9.126 1.00 91.50 85 GLN A N 1
ATOM 612 C CA . GLN A 1 85 ? -3.639 3.275 -9.998 1.00 91.50 85 GLN A CA 1
ATOM 613 C C . GLN A 1 85 ? -4.061 1.810 -10.163 1.00 91.50 85 GLN A C 1
ATOM 615 O O . GLN A 1 85 ? -5.188 1.537 -10.564 1.00 91.50 85 GLN A O 1
ATOM 620 N N . PHE A 1 86 ? -3.158 0.882 -9.850 1.00 93.06 86 PHE A N 1
ATOM 621 C CA . PHE A 1 86 ? -3.359 -0.560 -9.947 1.00 93.06 86 PHE A CA 1
ATOM 622 C C . PHE A 1 86 ? -3.375 -1.227 -8.572 1.00 93.06 86 PHE A C 1
ATOM 624 O O . PHE A 1 86 ? -3.292 -2.447 -8.496 1.00 93.06 86 PHE A O 1
ATOM 631 N N . ASP A 1 87 ? -3.439 -0.453 -7.486 1.00 90.44 87 ASP A N 1
ATOM 632 C CA . ASP A 1 87 ? -3.392 -1.004 -6.139 1.00 90.44 87 ASP A CA 1
ATOM 633 C C . ASP A 1 87 ? -4.635 -1.874 -5.865 1.00 90.44 87 ASP A C 1
ATOM 635 O O . ASP A 1 87 ? -5.744 -1.337 -5.817 1.00 90.44 87 ASP A O 1
ATOM 639 N N . PRO A 1 88 ? -4.484 -3.198 -5.659 1.00 88.62 88 PRO A N 1
ATOM 640 C CA . PRO A 1 88 ? -5.616 -4.061 -5.332 1.00 88.62 88 PRO A CA 1
ATOM 641 C C . PRO A 1 88 ? -6.143 -3.824 -3.909 1.00 88.62 88 PRO A C 1
ATOM 643 O O . PRO A 1 88 ? -7.243 -4.266 -3.587 1.00 88.62 88 PRO A O 1
ATOM 646 N N . TYR A 1 89 ? -5.374 -3.133 -3.061 1.00 88.88 89 TYR A N 1
ATOM 647 C CA . TYR A 1 89 ? -5.712 -2.847 -1.669 1.00 88.88 89 TYR A CA 1
ATOM 648 C C . TYR A 1 89 ? -5.500 -1.357 -1.372 1.00 88.88 89 TYR A C 1
ATOM 650 O O . TYR A 1 89 ? -4.594 -1.003 -0.615 1.00 88.88 89 TYR A O 1
ATOM 658 N N . PRO A 1 90 ? -6.300 -0.461 -1.977 1.00 87.31 90 PRO A N 1
ATOM 659 C CA . PRO A 1 90 ? -6.129 0.971 -1.790 1.00 87.31 90 PRO A CA 1
ATOM 660 C C . PRO A 1 90 ? -6.256 1.351 -0.313 1.00 87.31 90 PRO A C 1
ATOM 662 O O . PRO A 1 90 ? -7.062 0.792 0.435 1.00 87.31 90 PRO A O 1
ATOM 665 N N . ALA A 1 91 ? -5.468 2.347 0.085 1.00 88.31 91 ALA A N 1
ATOM 666 C CA . ALA A 1 91 ? -5.494 2.895 1.432 1.00 88.31 91 ALA A CA 1
ATOM 667 C C . ALA A 1 91 ? -6.897 3.391 1.813 1.00 88.31 91 ALA A C 1
ATOM 669 O O . ALA A 1 91 ? -7.498 4.162 1.069 1.00 88.31 91 ALA A O 1
ATOM 670 N N . LEU A 1 92 ? -7.378 3.025 2.996 1.00 89.81 92 LEU A N 1
ATOM 671 C CA . LEU A 1 92 ? -8.543 3.645 3.618 1.00 89.81 92 LEU A CA 1
ATOM 672 C C . LEU A 1 92 ? -8.206 5.077 4.032 1.00 89.81 92 LEU A C 1
ATOM 674 O O . LEU A 1 92 ? -7.064 5.389 4.384 1.00 89.81 92 LEU A O 1
ATOM 678 N N . THR A 1 93 ? -9.202 5.957 4.008 1.00 89.00 93 THR A N 1
ATOM 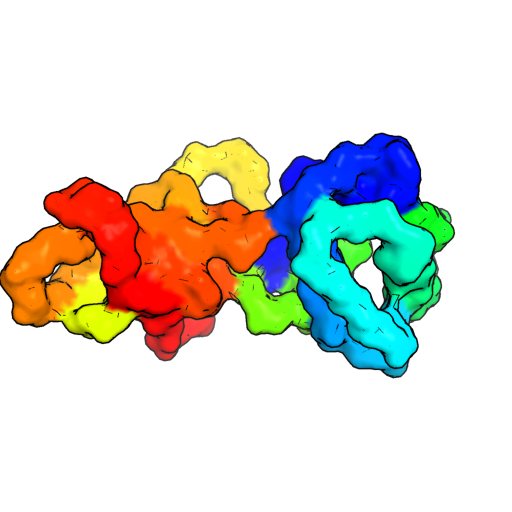679 C CA . THR A 1 93 ? -9.036 7.361 4.401 1.00 89.00 93 THR A CA 1
ATOM 680 C C . THR A 1 93 ? -10.105 7.795 5.392 1.00 89.00 93 THR A C 1
ATOM 682 O O . THR A 1 93 ? -11.025 7.051 5.709 1.00 89.00 93 THR A O 1
ATOM 685 N N . THR A 1 94 ? -10.013 9.038 5.854 1.00 87.62 94 THR A N 1
ATOM 686 C CA . THR A 1 94 ? -11.052 9.704 6.649 1.00 87.62 94 THR A CA 1
ATOM 687 C C . THR A 1 94 ? -12.428 9.768 5.981 1.00 87.62 94 THR A C 1
ATOM 689 O O . THR A 1 94 ? -13.396 10.062 6.672 1.00 87.62 94 THR A O 1
ATOM 692 N N . ALA A 1 95 ? -12.533 9.531 4.668 1.00 87.19 95 ALA A N 1
ATOM 693 C CA . ALA A 1 95 ? -13.819 9.417 3.976 1.00 87.19 95 ALA A CA 1
ATOM 694 C C . ALA A 1 95 ? -14.434 8.010 4.086 1.00 87.19 95 ALA A C 1
ATOM 696 O O . ALA A 1 95 ? -15.638 7.849 3.908 1.00 87.19 95 ALA A O 1
ATOM 697 N N . SER A 1 96 ? -13.628 6.993 4.404 1.00 89.56 96 SER A N 1
ATOM 698 C CA . SER A 1 96 ? -14.083 5.609 4.488 1.00 89.56 96 SER A CA 1
ATOM 699 C C . SER A 1 96 ? -14.960 5.386 5.720 1.00 89.56 96 SER A C 1
ATOM 701 O O . SER A 1 96 ? -14.567 5.699 6.845 1.00 89.56 96 SER A O 1
ATOM 703 N N . GLN A 1 97 ? -16.129 4.777 5.525 1.00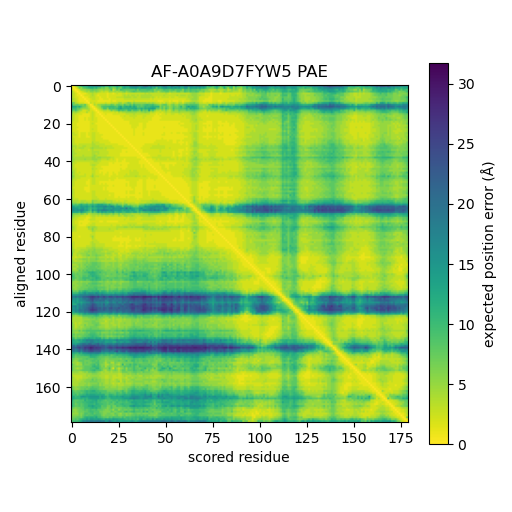 90.88 97 GLN A N 1
ATOM 704 C CA . GLN A 1 97 ? -16.975 4.304 6.618 1.00 90.88 97 GLN A CA 1
ATOM 705 C C . GLN A 1 97 ? -16.635 2.851 6.933 1.00 90.88 97 GLN A C 1
ATOM 707 O O . GLN A 1 97 ? -16.764 1.971 6.080 1.00 90.88 97 GLN A O 1
ATOM 712 N N . LEU A 1 98 ? -16.202 2.602 8.166 1.00 90.44 98 LEU A N 1
AT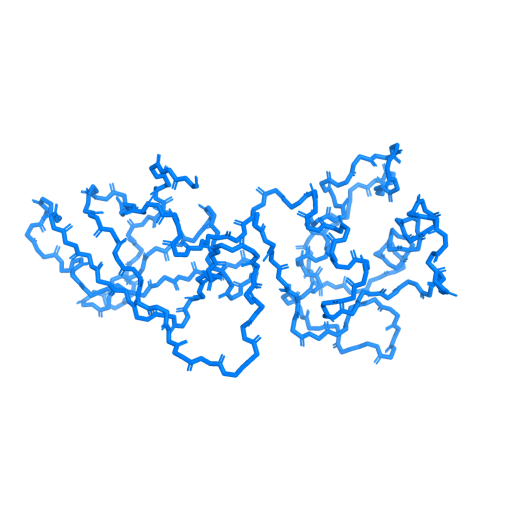OM 713 C CA . LEU A 1 98 ? -15.643 1.322 8.587 1.00 90.44 98 LEU A CA 1
ATOM 714 C C . LEU A 1 98 ? -16.508 0.673 9.671 1.00 90.44 98 LEU A C 1
ATOM 716 O O . LEU A 1 98 ? -17.026 1.344 10.567 1.00 90.44 98 LEU A O 1
ATOM 720 N N . ARG A 1 99 ? -16.622 -0.653 9.620 1.00 89.88 99 ARG A N 1
ATOM 721 C CA . ARG A 1 99 ? -17.227 -1.490 10.661 1.00 89.88 99 ARG A CA 1
ATOM 722 C C . ARG A 1 99 ? -16.278 -2.616 11.047 1.00 89.88 99 ARG A C 1
ATOM 724 O O . ARG A 1 99 ? -15.482 -3.080 10.236 1.00 89.88 99 ARG A O 1
ATOM 731 N N . CYS A 1 100 ? -16.344 -3.062 12.295 1.00 86.75 100 CYS A N 1
ATOM 732 C CA . CYS A 1 100 ? -15.687 -4.303 12.693 1.00 86.75 100 CYS A CA 1
ATOM 733 C C . CYS A 1 100 ? -16.554 -5.505 12.289 1.00 86.75 100 CYS A C 1
ATOM 735 O O . CYS A 1 100 ? -17.759 -5.355 12.079 1.00 86.75 100 CYS A O 1
ATOM 737 N N . ALA A 1 101 ? -15.977 -6.708 12.240 1.00 83.81 101 ALA A N 1
ATOM 738 C CA . ALA A 1 101 ? -16.717 -7.926 11.893 1.00 83.81 101 ALA A CA 1
ATOM 739 C C . ALA A 1 101 ? -17.911 -8.216 12.828 1.00 83.81 101 ALA A C 1
ATOM 741 O O . ALA A 1 101 ? -18.851 -8.904 12.445 1.00 83.81 101 ALA A O 1
ATOM 742 N N . HIS A 1 102 ? -17.908 -7.647 14.037 1.00 80.69 102 HIS A N 1
ATOM 743 C CA . HIS A 1 102 ? -18.999 -7.754 15.010 1.00 80.69 102 HIS A CA 1
ATOM 744 C C . HIS A 1 102 ? -20.121 -6.725 14.791 1.00 80.69 102 HIS A C 1
ATOM 746 O O . HIS A 1 102 ? -21.063 -6.661 15.573 1.00 80.69 102 HIS A O 1
ATOM 752 N N . GLY A 1 103 ? -20.020 -5.891 13.754 1.00 84.81 103 GLY A N 1
ATOM 753 C CA . GLY A 1 103 ? -21.050 -4.936 13.356 1.00 84.81 103 GLY A CA 1
ATOM 754 C C . GLY A 1 103 ? -20.964 -3.553 14.006 1.00 84.81 103 GLY A C 1
ATOM 755 O O . GLY A 1 103 ? -21.748 -2.683 13.620 1.00 84.81 103 GLY A O 1
ATOM 756 N N . GLY A 1 104 ? -20.019 -3.326 14.925 1.00 87.38 104 GLY A N 1
ATOM 757 C CA . GLY A 1 104 ? -19.755 -2.012 15.518 1.00 87.38 104 GLY A CA 1
ATOM 758 C C . GLY A 1 104 ? -19.116 -1.039 14.523 1.00 87.38 104 GLY A C 1
ATOM 759 O O . GLY A 1 104 ? -18.318 -1.443 13.677 1.00 87.38 104 GLY A O 1
ATOM 760 N N . MET A 1 105 ? -19.458 0.243 14.632 1.00 88.69 105 MET A N 1
ATOM 761 C CA . MET A 1 105 ? -18.894 1.320 13.816 1.00 88.69 105 MET A CA 1
ATOM 762 C C . MET A 1 105 ? -17.483 1.654 14.289 1.00 88.69 105 MET A C 1
ATOM 764 O O . MET A 1 105 ? -17.241 1.790 15.487 1.00 88.69 105 MET A O 1
ATOM 768 N N . VAL A 1 106 ? -16.560 1.792 13.343 1.00 89.00 106 VAL A N 1
ATOM 769 C CA . VAL A 1 106 ? -15.149 2.078 13.595 1.00 89.00 106 VAL A CA 1
ATOM 770 C C . VAL A 1 106 ? -14.880 3.536 13.244 1.00 89.00 106 VAL A C 1
ATOM 772 O O . VAL A 1 106 ? -14.940 3.926 12.080 1.00 89.00 106 VAL A O 1
ATOM 775 N N . THR A 1 107 ? -14.545 4.333 14.255 1.00 88.25 107 THR A N 1
ATOM 776 C CA . THR A 1 107 ? -14.090 5.715 14.088 1.00 88.25 107 THR A CA 1
ATOM 777 C C . THR A 1 107 ? -12.582 5.757 14.273 1.00 88.25 107 THR A C 1
ATOM 779 O O . THR A 1 107 ? -12.070 5.376 15.327 1.00 88.25 107 THR A O 1
ATOM 782 N N . VAL A 1 108 ? -11.868 6.229 13.254 1.00 87.81 108 VAL A N 1
ATOM 783 C CA . VAL A 1 108 ? -10.414 6.409 13.296 1.00 87.81 108 VAL A CA 1
ATOM 784 C C . VAL A 1 108 ? -10.114 7.894 13.426 1.00 87.81 108 VAL A C 1
ATOM 786 O O . VAL A 1 108 ? -10.556 8.687 12.598 1.00 87.81 108 VAL A O 1
ATOM 789 N N . THR A 1 109 ? -9.364 8.272 14.456 1.00 86.94 109 THR A N 1
ATOM 790 C CA . THR A 1 109 ? -8.908 9.651 14.653 1.00 86.94 109 THR A CA 1
ATOM 791 C C . THR A 1 109 ? -7.506 9.772 14.064 1.00 86.94 109 THR A C 1
ATOM 793 O O . THR A 1 109 ? -6.570 9.231 14.650 1.00 86.94 109 THR A O 1
ATOM 796 N N . PRO A 1 110 ? -7.304 10.462 12.929 1.00 82.62 110 PRO A N 1
ATOM 797 C CA . PRO A 1 110 ? -5.982 10.578 12.329 1.00 82.62 110 PRO A CA 1
ATOM 798 C C . PRO A 1 110 ? -5.064 11.367 13.263 1.00 82.62 110 PRO A C 1
ATOM 800 O O . PRO A 1 110 ? -5.330 12.532 13.561 1.00 82.62 110 PRO A O 1
ATOM 803 N N . ALA A 1 111 ? -3.967 10.764 13.719 1.00 73.12 111 ALA A N 1
ATOM 804 C CA . ALA A 1 111 ? -2.983 11.497 14.507 1.00 73.12 111 ALA A CA 1
ATOM 805 C C . ALA A 1 111 ? -2.324 12.586 13.633 1.00 73.12 111 ALA A C 1
ATOM 807 O O . ALA A 1 111 ? -1.890 12.269 12.514 1.00 73.12 111 ALA A O 1
ATOM 808 N N . PRO A 1 112 ? -2.179 13.836 14.110 1.00 63.19 112 PRO A N 1
ATOM 809 C CA . PRO A 1 112 ? -1.458 14.862 13.368 1.00 63.19 112 PRO A CA 1
ATOM 810 C C . PRO A 1 112 ? -0.009 14.402 13.183 1.00 63.19 112 PRO A C 1
ATOM 812 O O . PRO A 1 112 ? 0.725 14.213 14.151 1.00 63.19 112 PRO A O 1
ATOM 815 N N . LYS A 1 113 ? 0.411 14.166 11.938 1.00 56.03 113 LYS A N 1
ATOM 816 C CA . LYS A 1 113 ? 1.812 13.881 11.617 1.00 56.03 113 LYS A CA 1
ATOM 817 C C . LYS A 1 113 ? 2.262 14.725 10.436 1.00 56.03 113 LYS A C 1
ATOM 819 O O . LYS A 1 113 ? 1.634 14.707 9.378 1.00 56.03 113 LYS A O 1
ATOM 824 N N . PHE A 1 114 ? 3.400 15.393 10.626 1.00 50.19 114 PHE A N 1
ATOM 825 C CA . PHE A 1 114 ? 4.286 15.814 9.544 1.00 50.19 114 PHE A CA 1
ATOM 826 C C . PHE A 1 114 ? 4.463 14.645 8.556 1.00 50.19 114 PHE A C 1
ATOM 828 O O . PHE A 1 114 ? 4.794 13.535 8.972 1.00 50.19 114 PHE A O 1
ATOM 835 N N . GLY A 1 115 ? 4.224 14.882 7.264 1.00 52.88 115 GLY A N 1
ATOM 836 C CA . GLY A 1 115 ? 4.472 13.897 6.204 1.00 52.88 115 GLY A CA 1
ATOM 837 C C . GLY A 1 115 ? 3.293 13.005 5.794 1.00 52.88 115 GLY A C 1
ATOM 838 O O . GLY A 1 115 ? 3.506 12.069 5.022 1.00 52.88 115 GLY A O 1
ATOM 839 N N . ARG A 1 116 ? 2.053 13.266 6.245 1.00 64.25 116 ARG A N 1
ATOM 840 C CA . ARG A 1 116 ? 0.879 12.647 5.602 1.00 64.25 116 ARG A CA 1
ATOM 841 C C . ARG A 1 116 ? 0.627 13.300 4.247 1.00 64.25 116 ARG A C 1
ATOM 843 O O . ARG A 1 116 ? 0.462 14.513 4.155 1.00 64.25 116 ARG A O 1
ATOM 850 N N . TRP A 1 117 ? 0.564 12.478 3.207 1.00 57.53 117 TRP A N 1
ATOM 851 C CA . TRP A 1 117 ? 0.139 12.892 1.876 1.00 57.53 117 TRP A CA 1
ATOM 852 C C . TRP A 1 117 ? -1.359 13.169 1.945 1.00 57.53 117 TRP A C 1
ATOM 854 O O . TRP A 1 117 ? -2.165 12.240 1.963 1.00 57.53 117 TRP A O 1
ATOM 864 N N . ALA A 1 118 ? -1.730 14.443 2.054 1.00 52.69 118 ALA A N 1
ATOM 865 C CA . ALA A 1 118 ? -3.106 14.864 1.857 1.00 52.69 118 ALA A CA 1
ATOM 866 C C . ALA A 1 118 ? -3.429 14.665 0.371 1.00 52.69 118 ALA A C 1
ATOM 868 O O . ALA A 1 118 ? -3.137 15.515 -0.469 1.00 52.69 118 ALA A O 1
ATOM 869 N N . GLY A 1 119 ? -3.971 13.496 0.027 1.00 51.84 119 GLY A N 1
ATOM 870 C CA . GLY A 1 119 ? -4.680 13.350 -1.235 1.00 51.84 119 GLY A CA 1
ATOM 871 C C . GLY A 1 119 ? -5.855 14.325 -1.251 1.00 51.84 119 GLY A C 1
ATOM 872 O O . GLY A 1 119 ? -6.405 14.651 -0.198 1.00 51.84 119 GLY A O 1
ATOM 873 N N . VAL A 1 120 ? -6.227 14.803 -2.438 1.00 46.38 120 VAL A N 1
ATOM 874 C CA . VAL A 1 120 ? -7.383 15.687 -2.636 1.00 46.38 120 VAL A CA 1
ATOM 875 C C . VAL A 1 120 ? -8.608 15.076 -1.938 1.00 46.38 120 VAL A C 1
ATOM 877 O O . VAL A 1 120 ? -9.135 14.061 -2.381 1.00 46.38 120 VAL A O 1
ATOM 880 N N . GLY A 1 121 ? -9.019 15.671 -0.815 1.00 56.12 121 GLY A N 1
ATOM 881 C CA . GLY A 1 121 ? -10.282 15.391 -0.126 1.00 56.12 121 GLY A CA 1
ATOM 882 C C . GLY A 1 121 ? -10.269 14.412 1.057 1.00 56.12 121 GLY A C 1
ATOM 883 O O . GLY A 1 121 ? -11.213 14.463 1.840 1.00 56.12 121 GLY A O 1
ATOM 884 N N . ALA A 1 122 ? -9.248 13.565 1.263 1.00 72.44 122 ALA A N 1
ATOM 885 C CA . ALA A 1 122 ? -9.247 12.637 2.406 1.00 72.44 122 ALA A CA 1
ATOM 886 C C . ALA A 1 122 ? -7.844 12.176 2.847 1.00 72.44 122 ALA A C 1
ATOM 888 O O . ALA A 1 122 ? -6.968 11.898 2.026 1.00 72.44 122 ALA A O 1
ATOM 889 N N . THR A 1 123 ? -7.633 12.070 4.164 1.00 82.06 123 THR A N 1
ATOM 890 C CA . THR A 1 123 ? -6.337 11.695 4.760 1.00 82.06 123 THR A CA 1
ATOM 891 C C . THR A 1 123 ? -6.232 10.175 4.897 1.00 82.06 123 THR A C 1
ATOM 893 O O . THR A 1 123 ? -7.135 9.592 5.500 1.00 82.06 123 THR A O 1
ATOM 896 N N . PRO A 1 124 ? -5.157 9.519 4.410 1.00 85.38 124 PRO A N 1
ATOM 897 C CA . PRO A 1 124 ? -4.938 8.091 4.635 1.00 85.38 124 PRO A CA 1
ATOM 898 C C . PRO A 1 124 ? -4.892 7.736 6.124 1.00 85.38 124 PRO A C 1
ATOM 900 O O . PRO A 1 124 ? -4.292 8.457 6.933 1.00 85.38 124 PRO A O 1
ATOM 903 N N . LEU A 1 125 ? -5.521 6.615 6.466 1.00 88.56 125 LEU A N 1
ATOM 904 C CA . LEU A 1 125 ? -5.539 6.058 7.813 1.00 88.56 125 LEU A CA 1
ATOM 905 C C . LEU A 1 125 ? -4.379 5.079 7.982 1.00 88.56 125 LEU A C 1
ATOM 907 O O . LEU A 1 125 ? -4.109 4.266 7.101 1.00 88.56 125 LEU A O 1
ATOM 911 N N . PHE A 1 126 ? -3.706 5.125 9.123 1.00 88.06 126 PHE A N 1
ATOM 912 C CA . PHE A 1 126 ? -2.568 4.266 9.441 1.00 88.06 126 PHE A CA 1
ATOM 913 C C . PHE A 1 126 ? -2.878 3.364 10.633 1.00 88.06 126 PHE A C 1
ATOM 915 O O . PHE A 1 126 ? -3.685 3.697 11.493 1.00 88.06 126 PHE A O 1
ATOM 922 N N . THR A 1 127 ? -2.167 2.244 10.747 1.00 88.44 127 THR A N 1
ATOM 923 C CA . THR A 1 127 ? -2.261 1.312 11.887 1.00 88.44 127 THR A CA 1
ATOM 924 C C . THR A 1 127 ? -1.892 1.951 13.228 1.00 88.44 127 THR A C 1
ATOM 926 O O . THR A 1 127 ? -2.261 1.443 14.283 1.00 88.44 127 THR A O 1
ATOM 929 N N . SER A 1 128 ? -1.168 3.076 13.203 1.00 87.12 128 SER A N 1
ATOM 930 C CA . SER A 1 128 ? -0.848 3.870 14.392 1.00 87.12 128 SER A CA 1
ATOM 931 C C . SER A 1 128 ? -1.940 4.864 14.7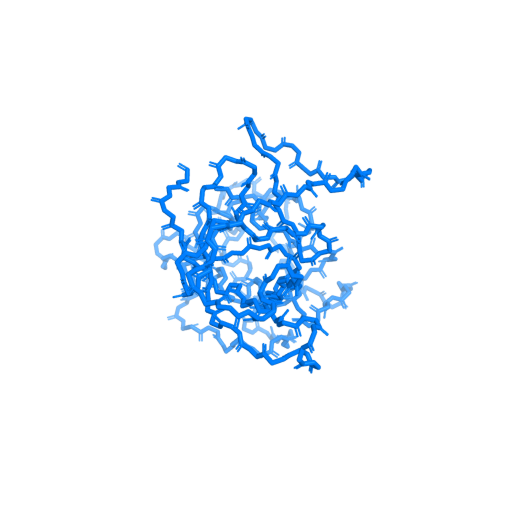96 1.00 87.12 128 SER A C 1
ATOM 933 O O . SER A 1 128 ? -1.771 5.543 15.807 1.00 87.12 128 SER A O 1
ATOM 935 N N . ASP A 1 129 ? -2.991 5.035 13.991 1.00 87.31 129 ASP A N 1
ATOM 936 C CA . ASP A 1 129 ? -4.069 5.963 14.321 1.00 87.31 129 ASP A CA 1
ATOM 937 C C . ASP A 1 129 ? -4.931 5.422 15.467 1.00 87.31 129 ASP A C 1
ATOM 939 O O . ASP A 1 129 ? -5.278 4.239 15.465 1.00 87.31 129 ASP A O 1
ATOM 943 N N . PRO A 1 130 ? -5.290 6.265 16.454 1.00 86.69 130 PRO A N 1
ATOM 944 C CA . PRO A 1 130 ? -6.273 5.904 17.462 1.00 86.69 130 PRO A CA 1
ATOM 945 C C . PRO A 1 130 ? -7.595 5.457 16.834 1.00 86.69 130 PRO A C 1
ATOM 947 O O . PRO A 1 130 ? -8.140 6.133 15.959 1.00 86.69 130 PRO A O 1
ATOM 950 N N . VAL A 1 131 ? -8.133 4.341 17.327 1.00 86.19 131 VAL A N 1
ATOM 951 C CA . VAL A 1 131 ? -9.403 3.780 16.861 1.00 86.19 131 VAL A CA 1
ATOM 952 C C . VAL A 1 131 ? -10.359 3.566 18.023 1.00 86.19 131 VAL A C 1
ATOM 954 O O . VAL A 1 131 ? -9.987 3.019 19.061 1.00 86.19 131 VAL A O 1
ATOM 957 N N . VAL A 1 132 ? -11.611 3.964 17.818 1.00 85.25 132 VAL A N 1
ATOM 958 C CA . VAL A 1 132 ? -12.720 3.733 18.743 1.00 85.25 132 VAL A CA 1
ATOM 959 C C . VAL A 1 132 ? -13.803 2.940 18.022 1.00 85.25 132 VAL A C 1
ATOM 961 O O . VAL A 1 132 ? -14.169 3.271 16.896 1.00 85.25 132 VAL A O 1
ATOM 964 N N . VAL A 1 133 ? -14.332 1.906 18.680 1.00 86.69 133 VAL A N 1
ATOM 965 C CA . VAL A 1 133 ? -15.494 1.154 18.183 1.00 86.69 133 VAL A CA 1
ATOM 966 C C . VAL A 1 133 ? -16.720 1.496 19.017 1.00 86.69 133 VAL A C 1
ATOM 968 O O . VAL A 1 133 ? -16.696 1.378 20.246 1.00 86.69 133 VAL A O 1
ATOM 971 N N . SER A 1 134 ? -17.804 1.886 18.354 1.00 87.25 134 SER A N 1
ATOM 972 C CA . SER A 1 134 ? -19.099 2.189 18.968 1.00 87.25 134 SER A CA 1
ATOM 973 C C . SER A 1 134 ? -20.202 1.277 18.419 1.00 87.25 134 SER A C 1
ATOM 975 O O . SER A 1 134 ? -20.064 0.678 17.355 1.00 87.25 134 SER A O 1
ATOM 977 N N . GLY A 1 135 ? -21.293 1.109 19.176 1.00 85.31 135 GLY A N 1
ATOM 978 C CA . GLY A 1 135 ? -22.446 0.310 18.736 1.00 85.31 135 GLY A CA 1
ATOM 979 C C . GLY A 1 135 ? -22.163 -1.184 18.537 1.00 85.31 135 GLY A C 1
ATOM 980 O O . GLY A 1 135 ? -22.849 -1.834 17.758 1.00 85.31 135 GLY A O 1
ATOM 981 N N . CYS A 1 136 ? -21.139 -1.734 19.200 1.00 79.44 136 CYS A N 1
ATOM 982 C CA . CYS A 1 136 ? -20.874 -3.170 19.162 1.00 79.44 136 CYS A CA 1
ATOM 983 C C . CYS A 1 136 ? -21.977 -3.914 19.943 1.00 79.44 136 CYS A C 1
ATOM 985 O O . CYS A 1 136 ? -22.141 -3.623 21.128 1.00 79.44 136 CYS A O 1
ATOM 987 N N . PRO A 1 137 ? -22.703 -4.864 19.324 1.00 75.88 137 PRO A N 1
ATOM 988 C CA . PRO A 1 137 ? -23.786 -5.610 19.971 1.00 75.88 137 PRO A CA 1
ATOM 989 C C . PRO A 1 137 ? -23.280 -6.656 20.975 1.00 75.88 137 PRO A C 1
ATOM 991 O O . PRO A 1 137 ? -24.072 -7.212 21.728 1.00 75.88 137 PRO A O 1
ATOM 994 N N . MET A 1 138 ? -21.973 -6.942 20.986 1.00 69.44 138 MET A N 1
ATOM 995 C CA . MET A 1 138 ? -21.363 -7.849 21.956 1.00 69.44 138 MET A CA 1
ATOM 996 C C . MET A 1 138 ? -20.938 -7.087 23.217 1.00 69.44 138 MET A C 1
ATOM 998 O O . MET A 1 138 ? -20.131 -6.154 23.140 1.00 69.44 138 MET A O 1
ATOM 1002 N N . ASP A 1 139 ? -21.443 -7.518 24.374 1.00 61.53 139 ASP A N 1
ATOM 1003 C CA . ASP A 1 139 ? -20.941 -7.118 25.689 1.00 61.53 139 ASP A CA 1
ATOM 1004 C C . ASP A 1 139 ? -19.499 -7.632 25.852 1.00 61.53 139 ASP A C 1
ATOM 1006 O O . ASP A 1 139 ? -19.280 -8.838 25.935 1.00 61.53 139 ASP A O 1
ATOM 1010 N N . SER A 1 140 ? -18.511 -6.723 25.929 1.00 58.12 140 SER A N 1
ATOM 1011 C CA . SER A 1 140 ? -17.052 -6.985 26.052 1.00 58.12 140 SER A CA 1
ATOM 1012 C C . SER A 1 140 ? -16.288 -7.225 24.731 1.00 58.12 140 SER A C 1
ATOM 1014 O O . SER A 1 140 ? -16.789 -7.828 23.790 1.00 58.12 140 SER A O 1
ATOM 1016 N N . PRO A 1 141 ? -14.998 -6.861 24.627 1.00 61.50 141 PRO A N 1
ATOM 1017 C CA . PRO A 1 141 ? -14.359 -5.613 25.017 1.00 61.50 141 PRO A CA 1
ATOM 1018 C C . PRO A 1 141 ? -13.820 -4.879 23.767 1.00 61.50 141 PRO A C 1
ATOM 1020 O O . PRO A 1 141 ? -12.741 -4.283 23.768 1.00 61.50 141 PRO A O 1
ATOM 1023 N N . CYS A 1 142 ? -14.606 -4.913 22.687 1.00 66.19 142 CYS A N 1
ATOM 1024 C CA . CYS A 1 142 ? -14.271 -4.367 21.370 1.00 66.19 142 CYS A CA 1
ATOM 1025 C C . CYS A 1 142 ? -14.131 -2.836 21.327 1.00 66.19 142 CYS A C 1
ATOM 1027 O O . CYS A 1 142 ? -13.782 -2.300 20.284 1.00 66.19 142 CYS A O 1
ATOM 1029 N N . ARG A 1 143 ? -14.388 -2.114 22.428 1.00 71.75 143 ARG A N 1
ATOM 1030 C CA . ARG A 1 143 ? -14.260 -0.644 22.475 1.00 71.75 143 ARG A CA 1
ATOM 1031 C C . ARG A 1 143 ? -12.821 -0.168 22.263 1.00 71.75 143 ARG A C 1
ATOM 1033 O O . ARG A 1 143 ? -12.627 0.931 21.753 1.00 71.75 143 ARG A O 1
ATOM 1040 N N . GLN A 1 144 ? -11.840 -0.988 22.647 1.00 75.25 144 GLN A N 1
ATOM 1041 C CA . GLN A 1 144 ? -10.414 -0.712 22.475 1.00 75.25 144 GLN A CA 1
ATOM 1042 C C . GLN A 1 144 ? -9.791 -1.763 21.556 1.00 75.25 144 GLN A C 1
ATOM 1044 O O . GLN A 1 144 ? -9.509 -2.894 21.966 1.00 75.25 144 GLN A O 1
ATOM 1049 N N . VAL A 1 145 ? -9.574 -1.376 20.304 1.00 79.81 145 VAL A N 1
ATOM 1050 C CA . VAL A 1 145 ? -8.908 -2.205 19.297 1.00 79.81 145 VAL A CA 1
ATOM 1051 C C . VAL A 1 145 ? -7.724 -1.454 18.714 1.00 79.81 145 VAL A C 1
ATOM 1053 O O . VAL A 1 145 ? -7.770 -0.236 18.553 1.00 79.81 145 VAL A O 1
ATOM 1056 N N . LYS A 1 146 ? -6.677 -2.192 18.360 1.00 86.44 146 LYS A N 1
ATOM 1057 C CA . LYS A 1 146 ? -5.675 -1.717 17.403 1.00 86.44 146 LYS A CA 1
ATOM 1058 C C . LYS A 1 146 ? -5.939 -2.380 16.063 1.00 86.44 146 LYS A C 1
ATOM 1060 O O . LYS A 1 146 ? -6.283 -3.558 16.031 1.00 86.44 146 LYS A O 1
ATOM 1065 N N . TRP A 1 147 ? -5.751 -1.655 14.973 1.00 87.25 147 TRP A N 1
ATOM 1066 C CA . TRP A 1 147 ? -5.799 -2.248 13.643 1.00 87.25 147 TRP A CA 1
ATOM 1067 C C . TRP A 1 147 ? -4.388 -2.504 13.152 1.00 87.25 147 TRP A C 1
ATOM 1069 O O . TRP A 1 147 ? -3.502 -1.663 13.298 1.00 87.25 147 TRP A O 1
ATOM 1079 N N . VAL A 1 148 ? -4.179 -3.683 12.584 1.00 88.00 148 VAL A N 1
ATOM 1080 C CA . VAL A 1 148 ? -2.931 -4.042 11.917 1.00 88.00 148 VAL A CA 1
ATOM 1081 C C . VAL A 1 148 ? -3.208 -4.272 10.444 1.00 88.00 148 VAL A C 1
ATOM 1083 O O . VAL A 1 148 ? -4.262 -4.775 10.072 1.00 88.00 148 VAL A O 1
ATOM 1086 N N . SER A 1 149 ? -2.245 -3.894 9.619 1.00 87.50 149 SER A N 1
ATOM 1087 C CA . SER A 1 149 ? -2.232 -4.118 8.182 1.00 87.50 149 SER A CA 1
ATOM 1088 C C . SER A 1 149 ? -0.866 -4.696 7.833 1.00 87.50 149 SER A C 1
ATOM 1090 O O . SER A 1 149 ? 0.128 -4.430 8.517 1.00 87.50 149 SER A O 1
ATOM 1092 N N . SER A 1 150 ? -0.826 -5.569 6.834 1.00 81.00 150 SER A N 1
ATOM 1093 C CA . SER A 1 150 ? 0.400 -6.198 6.357 1.00 81.00 150 SER A CA 1
ATOM 1094 C C . SER A 1 150 ? 0.308 -6.363 4.844 1.00 81.00 150 SER A C 1
ATOM 1096 O O . SER A 1 150 ? -0.730 -6.805 4.350 1.00 81.00 150 SER A O 1
ATOM 1098 N N . PRO A 1 151 ? 1.365 -6.018 4.090 1.00 83.62 151 PRO A N 1
ATOM 1099 C CA . PRO A 1 151 ? 2.674 -5.535 4.553 1.00 83.62 151 PRO A CA 1
ATOM 1100 C C . PRO A 1 151 ? 2.720 -4.032 4.898 1.00 83.62 151 PRO A C 1
ATOM 1102 O O . PRO A 1 151 ? 3.739 -3.552 5.388 1.00 83.62 151 PRO A O 1
ATOM 1105 N N . SER A 1 152 ? 1.656 -3.270 4.625 1.00 83.88 152 SER A N 1
ATOM 1106 C CA . SER A 1 152 ? 1.643 -1.812 4.802 1.00 83.88 152 SER A CA 1
ATOM 1107 C C . SER A 1 152 ? 1.318 -1.387 6.235 1.00 83.88 152 SER A C 1
ATOM 1109 O O . SER A 1 152 ? 0.599 -2.065 6.954 1.00 83.88 152 SER A O 1
ATOM 1111 N N . ASN A 1 153 ? 1.796 -0.211 6.642 1.00 85.62 153 ASN A N 1
ATOM 1112 C CA . ASN A 1 153 ? 1.321 0.474 7.848 1.00 85.62 153 ASN A CA 1
ATOM 1113 C C . ASN A 1 153 ? 0.069 1.334 7.593 1.00 85.62 153 ASN A C 1
ATOM 1115 O O . ASN A 1 153 ? -0.422 1.983 8.514 1.00 85.62 153 ASN A O 1
ATOM 1119 N N . THR A 1 154 ? -0.418 1.376 6.355 1.00 88.06 154 THR A N 1
ATOM 1120 C CA . THR A 1 154 ? -1.658 2.053 5.978 1.00 88.06 154 THR A CA 1
ATOM 1121 C C . THR A 1 154 ? -2.809 1.061 6.102 1.00 88.06 154 THR A C 1
ATOM 1123 O O . THR A 1 154 ? -2.657 -0.109 5.738 1.00 88.06 154 THR A O 1
ATOM 1126 N N . LEU A 1 155 ? -3.944 1.503 6.640 1.00 90.12 155 LEU A N 1
ATOM 1127 C CA . LEU A 1 155 ? -5.140 0.674 6.678 1.00 90.12 155 LEU A CA 1
ATOM 1128 C C . LEU A 1 155 ? -5.646 0.458 5.250 1.00 90.12 155 LEU A C 1
ATOM 1130 O O . LEU A 1 155 ? -5.675 1.386 4.449 1.00 90.12 155 LEU A O 1
ATOM 1134 N N . ASP A 1 156 ? -6.031 -0.769 4.946 1.00 91.06 156 ASP A N 1
ATOM 1135 C CA . ASP A 1 156 ? -6.615 -1.221 3.683 1.00 91.06 156 ASP A CA 1
ATOM 1136 C C . ASP A 1 156 ? -7.695 -2.283 3.979 1.00 91.06 156 ASP A C 1
ATOM 1138 O O . ASP A 1 156 ? -7.957 -2.608 5.142 1.00 91.06 156 ASP A O 1
ATOM 1142 N N . ALA A 1 157 ? -8.326 -2.837 2.944 1.00 88.50 157 ALA A N 1
ATOM 1143 C CA . ALA A 1 157 ? -9.385 -3.839 3.097 1.00 88.50 157 ALA A CA 1
ATOM 1144 C C . ALA A 1 157 ? -8.962 -5.118 3.850 1.00 88.50 157 ALA A C 1
ATOM 1146 O O . ALA A 1 157 ? -9.820 -5.828 4.355 1.00 88.50 157 ALA A O 1
ATOM 1147 N N . ARG A 1 158 ? -7.659 -5.410 3.959 1.00 90.31 158 ARG A N 1
ATOM 1148 C CA . ARG A 1 158 ? -7.125 -6.582 4.676 1.00 90.31 158 ARG A CA 1
ATOM 1149 C C . ARG A 1 158 ? -6.769 -6.274 6.124 1.00 90.31 158 ARG A C 1
ATOM 1151 O O . ARG A 1 158 ? -6.209 -7.120 6.820 1.00 90.31 158 ARG A O 1
ATOM 1158 N N . SER A 1 159 ? -6.999 -5.044 6.574 1.00 91.50 159 SER A N 1
ATOM 1159 C CA . SER A 1 159 ? -6.672 -4.672 7.945 1.00 91.50 159 SER A CA 1
ATOM 1160 C C . SER A 1 159 ? -7.501 -5.506 8.912 1.00 91.50 159 SER A C 1
ATOM 1162 O O . SER A 1 159 ? -8.692 -5.698 8.688 1.00 91.50 159 SER A O 1
ATOM 1164 N N . VAL A 1 160 ? -6.874 -5.985 9.988 1.00 90.19 160 VAL A N 1
ATOM 1165 C CA . VAL A 1 160 ? -7.496 -6.831 11.017 1.00 90.19 160 VAL A CA 1
ATOM 1166 C C . VAL A 1 160 ? -7.493 -6.098 12.352 1.00 90.19 160 VAL A C 1
ATOM 1168 O O . VAL A 1 160 ? -6.469 -5.555 12.781 1.00 90.19 160 VAL A O 1
ATOM 1171 N N . GLY A 1 161 ? -8.643 -6.094 13.021 1.00 88.19 161 GLY A N 1
ATOM 1172 C CA . GLY A 1 161 ? -8.792 -5.517 14.349 1.00 88.19 161 GLY A CA 1
ATOM 1173 C C . GLY A 1 161 ? -8.272 -6.490 15.400 1.00 88.19 161 GLY A C 1
ATOM 1174 O O . GLY A 1 161 ? -8.578 -7.677 15.358 1.00 88.19 161 GLY A O 1
ATOM 1175 N N . LEU A 1 162 ? -7.503 -6.007 16.368 1.00 86.69 162 LEU A N 1
ATOM 1176 C CA . LEU A 1 162 ? -6.993 -6.787 17.492 1.00 86.69 162 LEU A CA 1
ATOM 1177 C C . LEU A 1 162 ? -7.512 -6.173 18.793 1.00 86.69 162 LEU A C 1
ATOM 1179 O O . LEU A 1 162 ? -7.295 -4.988 19.051 1.00 86.69 162 LEU A O 1
ATOM 1183 N N . SER A 1 163 ? -8.185 -6.972 19.621 1.00 83.19 163 SER A N 1
ATOM 1184 C CA . SER A 1 163 ? -8.715 -6.517 20.913 1.00 83.19 163 SER A CA 1
ATOM 1185 C C . SER A 1 163 ? -7.582 -6.293 21.913 1.00 83.19 163 SER A C 1
ATOM 1187 O O . SER A 1 163 ? -6.865 -7.228 22.265 1.00 83.19 163 SER A O 1
ATOM 1189 N N . LEU A 1 164 ? -7.435 -5.065 22.415 1.00 81.06 164 LEU A N 1
ATOM 1190 C CA . LEU A 1 164 ? -6.387 -4.729 23.393 1.00 81.06 164 LEU A CA 1
ATOM 1191 C C . LEU A 1 164 ? -6.665 -5.327 24.776 1.00 81.06 164 LEU A C 1
ATOM 1193 O O . LEU A 1 164 ? -5.764 -5.703 25.515 1.00 81.06 164 LEU A O 1
ATOM 1197 N N . THR A 1 165 ? -7.939 -5.468 25.086 1.00 78.69 165 THR A N 1
ATOM 1198 C CA . THR A 1 165 ? -8.510 -5.997 26.324 1.00 78.69 165 THR A CA 1
ATOM 1199 C C . THR A 1 165 ? -8.495 -7.527 26.402 1.00 78.69 165 THR A C 1
ATOM 1201 O O . THR A 1 165 ? -8.672 -8.077 27.485 1.00 78.69 165 THR A O 1
ATOM 1204 N N . ARG A 1 166 ? -8.249 -8.231 25.286 1.00 75.19 166 ARG A N 1
ATOM 1205 C CA . ARG A 1 166 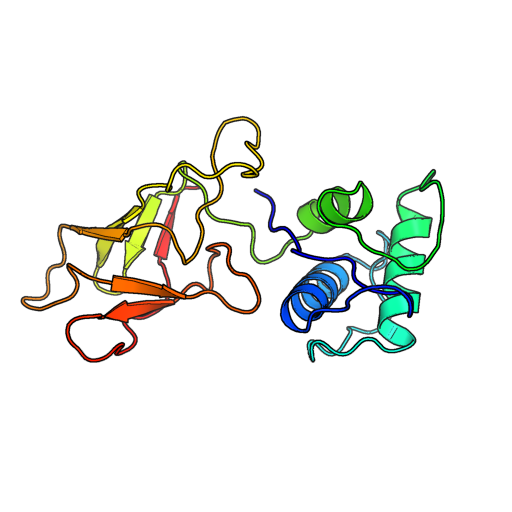? -8.012 -9.687 25.241 1.00 75.19 166 ARG A CA 1
ATOM 1206 C C . ARG A 1 166 ? -6.666 -10.026 24.601 1.00 75.19 166 ARG A C 1
ATOM 1208 O O . ARG A 1 166 ? -6.605 -10.837 23.682 1.00 75.19 166 ARG A O 1
ATOM 1215 N N . SER A 1 167 ? -5.590 -9.382 25.050 1.00 81.94 167 SER A N 1
ATOM 1216 C CA . SER A 1 167 ? -4.214 -9.728 24.652 1.00 81.94 167 SER A CA 1
ATOM 1217 C C . SER A 1 167 ? -3.992 -9.794 23.131 1.00 81.94 167 SER A C 1
ATOM 1219 O O . SER A 1 167 ? -3.264 -10.651 22.640 1.00 81.94 167 SER A O 1
ATOM 1221 N N . ASN A 1 168 ? -4.599 -8.875 22.376 1.00 81.81 168 ASN A N 1
ATOM 1222 C CA . ASN A 1 168 ? -4.560 -8.804 20.911 1.00 81.81 168 ASN A CA 1
ATOM 1223 C C . ASN A 1 168 ? -5.291 -9.941 20.179 1.00 81.81 168 ASN A C 1
ATOM 1225 O O . ASN A 1 168 ? -4.915 -10.273 19.057 1.00 81.81 168 ASN A O 1
ATOM 1229 N N . HIS A 1 169 ? -6.341 -10.521 20.767 1.00 82.50 169 HIS A N 1
ATOM 1230 C CA . HIS A 1 169 ? -7.159 -11.515 20.072 1.00 82.50 169 HIS A CA 1
ATOM 1231 C C . HIS A 1 169 ? -7.757 -10.932 18.772 1.00 82.50 169 HIS A C 1
ATOM 1233 O O . HIS A 1 169 ? -8.371 -9.853 18.836 1.00 82.50 169 HIS A O 1
ATOM 1239 N N . PRO A 1 170 ? -7.615 -11.611 17.615 1.00 84.12 170 PRO A N 1
ATOM 1240 C CA . PRO A 1 170 ? -8.187 -11.157 16.352 1.00 84.12 170 PRO A CA 1
ATOM 1241 C C . PRO A 1 170 ? -9.700 -10.962 16.434 1.00 84.12 170 PRO A C 1
ATOM 1243 O O . PRO A 1 170 ? -10.414 -11.777 17.006 1.00 84.12 170 PRO A O 1
ATOM 1246 N N . GLN A 1 171 ? -10.178 -9.857 15.875 1.00 80.88 171 GLN A N 1
ATOM 1247 C CA . GLN A 1 171 ? -11.590 -9.469 15.821 1.00 80.88 171 GLN A CA 1
ATOM 1248 C C . GLN A 1 171 ? -12.158 -9.572 14.397 1.00 80.88 171 GLN A C 1
ATOM 1250 O O . GLN A 1 171 ? -13.288 -9.158 14.165 1.00 80.88 171 GLN A O 1
ATOM 1255 N N . GLY A 1 172 ? -11.368 -10.085 13.449 1.00 83.88 172 GLY A N 1
ATOM 1256 C CA . GLY A 1 172 ? -11.701 -10.142 12.026 1.00 83.88 172 GLY A CA 1
ATOM 1257 C C . GLY A 1 172 ? -11.223 -8.927 11.226 1.00 83.88 172 GLY A C 1
ATOM 1258 O O . GLY A 1 172 ? -10.654 -7.973 11.769 1.00 83.88 172 GLY A O 1
ATOM 1259 N N . GLU A 1 173 ? -11.431 -9.008 9.914 1.00 86.12 173 GLU A N 1
ATOM 1260 C CA . GLU A 1 173 ? -11.109 -7.951 8.953 1.00 86.12 173 GLU A CA 1
ATOM 1261 C C . GLU A 1 173 ? -12.047 -6.743 9.090 1.00 86.12 173 GLU A C 1
ATOM 1263 O O . GLU A 1 173 ? -13.155 -6.832 9.635 1.00 86.12 173 GLU A O 1
ATOM 1268 N N . VAL A 1 174 ? -11.588 -5.592 8.599 1.00 86.06 174 VAL A N 1
ATOM 1269 C CA . VAL A 1 174 ? -12.400 -4.379 8.522 1.00 86.06 174 VAL A CA 1
ATOM 1270 C C . VAL A 1 174 ? -13.460 -4.551 7.447 1.00 86.06 174 VAL A C 1
ATOM 1272 O O . VAL A 1 174 ? -13.174 -4.918 6.312 1.00 86.06 174 VAL A O 1
ATOM 1275 N N . GLN A 1 175 ? -14.703 -4.249 7.794 1.00 88.88 175 GLN A N 1
ATOM 1276 C CA . GLN A 1 175 ? -15.784 -4.170 6.829 1.00 88.88 175 GLN A CA 1
ATOM 1277 C C . GLN A 1 175 ? -15.886 -2.734 6.330 1.00 88.88 175 GLN A C 1
ATOM 1279 O O . GLN A 1 175 ? -16.134 -1.807 7.103 1.00 88.88 175 GLN A O 1
ATOM 1284 N N . ILE A 1 176 ? -15.689 -2.550 5.030 1.00 88.19 176 ILE A N 1
ATOM 1285 C CA . ILE A 1 176 ? -15.824 -1.253 4.373 1.00 88.19 176 ILE A CA 1
ATOM 1286 C C . ILE A 1 176 ? -17.289 -1.089 3.970 1.00 88.19 176 ILE A C 1
ATOM 1288 O O . ILE A 1 176 ? -17.804 -1.862 3.167 1.00 88.19 176 ILE A O 1
ATOM 1292 N N . VAL A 1 177 ? -17.966 -0.097 4.544 1.00 86.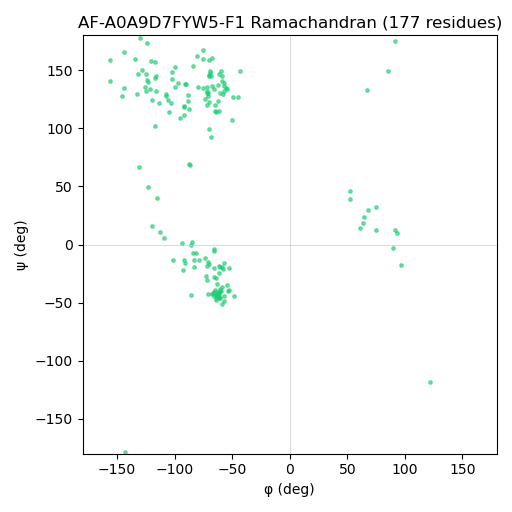44 177 VAL A N 1
ATOM 1293 C CA . VAL A 1 177 ? -19.371 0.214 4.239 1.00 86.44 177 VAL A CA 1
ATOM 1294 C C . VAL A 1 177 ? -19.464 1.125 3.019 1.00 86.44 177 VAL A C 1
ATOM 1296 O O . VAL A 1 177 ? -20.297 0.910 2.144 1.00 86.44 177 VAL A O 1
ATOM 1299 N N . SER A 1 178 ? -18.599 2.139 2.961 1.00 80.19 178 SER A N 1
ATOM 1300 C CA . SER A 1 178 ? -18.463 3.068 1.837 1.00 80.19 178 SER A CA 1
ATOM 1301 C C . SER A 1 178 ? -17.064 3.697 1.830 1.00 80.19 178 SER A C 1
ATOM 1303 O O . SER A 1 178 ? -16.369 3.681 2.854 1.00 80.19 178 SER A O 1
ATOM 1305 N N . VAL A 1 179 ? -16.634 4.203 0.669 1.00 71.88 179 VAL A N 1
ATOM 1306 C CA . VAL A 1 179 ? -15.326 4.847 0.433 1.00 71.88 179 VAL A CA 1
ATOM 1307 C C . VAL A 1 179 ? -15.470 6.181 -0.269 1.00 71.88 179 VAL A C 1
ATOM 1309 O O . VAL A 1 179 ? -16.453 6.336 -1.026 1.00 71.88 179 VAL A O 1
#

Sequence (179 aa):
MARSITADVGKAISRNLVNDVKIVQEMLNAVPRSKGGPDTKLVVDGMVGPKLVAAIRQFQAMLGGAPNIDGKVTPNGRIMAALNQFDPYPALTTASQLRCAHGGMVTVTPAPKFGRWAGVGATPLFTSDPVVVSGCPMDSPCRQVKWVSSPSNTLDARSVGLSLTRSNHPQGEVQIVSV

Foldseek 3Di:
DAFWAPWKDFPPVTPLALQSLLQLLQLLQLDDVLQQRAPDRDDSRSDHDPSQLNSLLSNCVSVPPNVDSRSMDGTPDPSRVVSRVRRPWHFDWQVWWKAFPQGWTKDWDADDDDPFDPDPPTTWAFLPTFIATHPRPDDDDQRGWGWDDPPGRTDTQQIWTFGPRVVGHTRDTMDTPDD

Secondary structure (DSSP, 8-state):
-----SS-EESTTS---HHHHHHHHHHHHHS-GGGT--SSPPP-SS---HHHHHHHHHHHHHTS--S---SEE-TTSHHHHHHGGG-SSPPPBTT-EEE-TTS-EEEE-----TT---BTTBPBPBTTS-EEEE--SSSSSTTBEEEE-SS-SB--TT-EEEEGGGTTEEEEEPEEEE-

Mean predicted aligned error: 6.92 Å

Radius of gyration: 17.71 Å; Cα contacts (8 Å, |Δi|>4): 396; chains: 1; bounding box: 45×30×48 Å

Solvent-accessible surface area (backbone atoms only — not comparable to full-atom values): 9792 Å² total; per-residue (Å²): 96,65,63,81,42,91,48,32,27,48,41,91,88,37,74,46,47,44,42,38,32,26,51,52,34,52,24,41,59,51,33,52,58,96,63,22,17,44,95,62,75,64,77,73,75,24,71,86,46,74,67,55,28,49,31,44,24,42,28,39,59,60,68,54,88,53,95,65,74,70,15,64,39,42,54,86,31,73,63,38,61,56,42,35,78,33,42,91,59,38,28,35,30,74,66,40,42,38,24,42,64,70,65,14,43,47,48,73,50,77,68,94,56,93,86,67,70,72,47,96,91,37,46,68,35,41,39,83,36,54,44,41,41,43,79,52,80,60,90,72,59,60,52,42,36,46,46,45,37,81,66,43,61,46,28,29,67,77,16,33,34,20,22,61,78,56,84,51,42,78,51,47,46,46,40,77,78,47,112